Protein AF-A0A538LTT5-F1 (afdb_monomer)

Mean predicted aligned error: 17.37 Å

Radius of gyration: 29.18 Å; Cα contacts (8 Å, |Δi|>4): 255; chains: 1; bounding box: 107×83×33 Å

Secondary structure (DSSP, 8-state):
------PPP-------------------------------------------SEEEEEETTTTEEEEEETT-PBPEEETT-BTTB-S--SHHHHHHEEE-BS--TT-S-TTEEEEE-TTS-EEEEETTEEPEEETT--STT--TTTT-BSSSBEEE-B--------------------------

Structure (mmCIF, N/CA/C/O backbone):
data_AF-A0A538LTT5-F1
#
_entry.id   AF-A0A538LTT5-F1
#
loop_
_atom_site.group_PDB
_atom_site.id
_atom_site.type_symbol
_atom_site.label_atom_id
_atom_site.label_alt_id
_atom_site.label_comp_id
_atom_site.label_asym_id
_atom_site.label_entity_id
_atom_site.label_seq_id
_atom_site.pdbx_PDB_ins_code
_atom_site.Cartn_x
_atom_site.Cartn_y
_atom_site.Cartn_z
_atom_site.occupancy
_atom_site.B_iso_or_equiv
_atom_site.auth_seq_id
_atom_site.auth_comp_id
_atom_site.auth_asym_id
_atom_site.auth_atom_id
_atom_site.pdbx_PDB_model_num
ATOM 1 N N . MET A 1 1 ? 31.458 28.806 -2.357 1.00 47.00 1 MET A N 1
ATOM 2 C CA . MET A 1 1 ? 32.504 28.515 -1.354 1.00 47.00 1 MET A CA 1
ATOM 3 C C . MET A 1 1 ? 32.342 27.052 -0.974 1.00 47.00 1 MET A C 1
ATOM 5 O O . MET A 1 1 ? 31.247 26.659 -0.603 1.00 47.00 1 MET A O 1
ATOM 9 N N . ARG A 1 2 ? 33.348 26.226 -1.276 1.00 51.91 2 ARG A N 1
ATOM 10 C CA . ARG A 1 2 ? 33.292 24.759 -1.205 1.00 51.91 2 ARG A CA 1
ATOM 11 C C . ARG A 1 2 ? 33.873 24.321 0.134 1.00 51.91 2 ARG A C 1
ATOM 13 O O . ARG A 1 2 ? 35.083 24.417 0.304 1.00 51.91 2 ARG A O 1
ATOM 20 N N . THR A 1 3 ? 33.048 23.848 1.059 1.00 50.19 3 THR A N 1
ATOM 21 C CA . THR A 1 3 ? 33.548 23.318 2.333 1.00 50.19 3 THR A CA 1
ATOM 22 C C . THR A 1 3 ? 33.518 21.798 2.282 1.00 50.19 3 THR A C 1
ATOM 24 O O . THR A 1 3 ? 32.536 21.150 2.628 1.00 50.19 3 THR A O 1
ATOM 27 N N . SER A 1 4 ? 34.613 21.239 1.770 1.00 50.38 4 SER A N 1
ATOM 28 C CA . SER A 1 4 ? 34.941 19.819 1.848 1.00 50.38 4 SER A CA 1
ATOM 29 C C . SER A 1 4 ? 35.189 19.440 3.305 1.00 50.38 4 SER A C 1
ATOM 31 O O . SER A 1 4 ? 36.200 19.849 3.872 1.00 50.38 4 SER A O 1
ATOM 33 N N . LEU A 1 5 ? 34.310 18.636 3.899 1.00 59.28 5 LEU A N 1
ATOM 34 C CA . LEU A 1 5 ? 34.510 18.093 5.240 1.00 59.28 5 LEU A CA 1
ATOM 35 C C . LEU A 1 5 ? 34.760 16.585 5.131 1.00 59.28 5 LEU A C 1
ATOM 37 O O . LEU A 1 5 ? 33.846 15.766 5.125 1.00 59.28 5 LEU A O 1
ATOM 41 N N . LYS A 1 6 ? 36.041 16.245 4.957 1.00 58.78 6 LYS A N 1
ATOM 42 C CA . LYS A 1 6 ? 36.573 14.887 5.092 1.00 58.78 6 LYS A CA 1
ATOM 43 C C . LYS A 1 6 ? 36.481 14.497 6.568 1.00 58.78 6 LYS A C 1
ATOM 45 O O . LYS A 1 6 ? 37.291 14.977 7.355 1.00 58.78 6 LYS A O 1
ATOM 50 N N . PHE A 1 7 ? 35.534 13.637 6.933 1.00 61.12 7 PHE A N 1
ATOM 51 C CA . PHE A 1 7 ? 35.545 12.992 8.244 1.00 61.12 7 PHE A CA 1
ATOM 52 C C . PHE A 1 7 ? 36.007 11.543 8.138 1.00 61.12 7 PHE A C 1
ATOM 54 O O . PHE A 1 7 ? 35.551 10.767 7.301 1.00 61.12 7 PHE A O 1
ATOM 61 N N . LEU A 1 8 ? 37.001 11.272 8.977 1.00 63.53 8 LEU A N 1
ATOM 62 C CA . LEU A 1 8 ? 37.776 10.057 9.118 1.00 63.53 8 LEU A CA 1
ATOM 63 C C . LEU A 1 8 ? 36.923 8.851 9.519 1.00 63.53 8 LEU A C 1
ATOM 65 O O . LEU A 1 8 ? 36.020 8.939 10.345 1.00 63.53 8 LEU A O 1
ATOM 69 N N . ILE A 1 9 ? 37.314 7.714 8.956 1.00 55.28 9 ILE A N 1
ATOM 70 C CA . ILE A 1 9 ? 36.909 6.357 9.309 1.00 55.28 9 ILE A CA 1
ATOM 71 C C . ILE A 1 9 ? 37.571 5.976 10.645 1.00 55.28 9 ILE A C 1
ATOM 73 O O . ILE A 1 9 ? 38.800 6.044 10.725 1.00 55.28 9 ILE A O 1
ATOM 77 N N . PRO A 1 10 ? 36.831 5.470 11.645 1.00 59.50 10 PRO A N 1
ATOM 78 C CA . PRO A 1 10 ? 37.383 4.556 12.628 1.00 59.50 10 PRO A CA 1
ATOM 79 C C . PRO A 1 10 ? 36.976 3.123 12.270 1.00 59.50 10 PRO A C 1
ATOM 81 O O . PRO A 1 10 ? 35.817 2.724 12.368 1.00 59.50 10 PRO A O 1
ATOM 84 N N . VAL A 1 11 ? 37.971 2.352 11.833 1.00 59.16 11 VAL A N 1
ATOM 85 C CA . VAL A 1 11 ? 37.939 0.890 11.818 1.00 59.16 11 VAL A CA 1
ATOM 86 C C . VAL A 1 11 ? 37.906 0.434 13.275 1.00 59.16 11 VAL A C 1
ATOM 88 O O . VAL A 1 11 ? 38.850 0.705 14.013 1.00 59.16 11 VAL A O 1
ATOM 91 N N . LEU A 1 12 ? 36.853 -0.273 13.687 1.00 60.88 12 LEU A N 1
ATOM 92 C CA . LEU A 1 12 ? 36.885 -1.071 14.909 1.00 60.88 12 LEU A CA 1
ATOM 93 C C . LEU A 1 12 ? 36.537 -2.517 14.561 1.00 60.88 12 LEU A C 1
ATOM 95 O O . LEU A 1 12 ? 35.387 -2.874 14.314 1.00 60.88 12 LEU A O 1
ATOM 99 N N . ALA A 1 13 ? 37.590 -3.323 14.497 1.00 56.22 13 ALA A N 1
ATOM 100 C CA . ALA A 1 13 ? 37.526 -4.767 14.445 1.00 56.22 13 ALA A CA 1
ATOM 101 C C . ALA A 1 13 ? 37.141 -5.314 15.827 1.00 56.22 13 ALA A C 1
ATOM 103 O O . ALA A 1 13 ? 37.734 -4.926 16.831 1.00 56.22 13 ALA A O 1
ATOM 104 N N . ALA A 1 14 ? 36.209 -6.263 15.866 1.00 58.34 14 ALA A N 1
ATOM 105 C CA . ALA A 1 14 ? 36.071 -7.194 16.979 1.00 58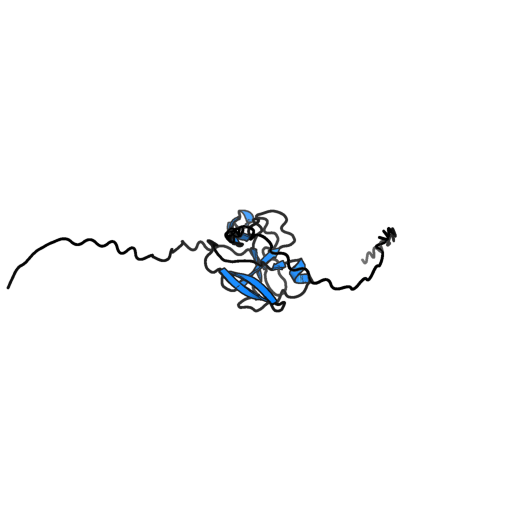.34 14 ALA A CA 1
ATOM 106 C C . ALA A 1 14 ? 35.573 -8.541 16.438 1.00 58.34 14 ALA A C 1
ATOM 108 O O . ALA A 1 14 ? 34.411 -8.702 16.070 1.00 58.34 14 ALA A O 1
ATOM 109 N N . MET A 1 15 ? 36.505 -9.491 16.345 1.00 59.81 15 MET A N 1
ATOM 110 C CA . MET A 1 15 ? 36.237 -10.909 16.129 1.00 59.81 15 MET A CA 1
ATOM 111 C C . MET A 1 15 ? 35.609 -11.520 17.385 1.00 59.81 15 MET A C 1
ATOM 113 O O . MET A 1 15 ? 36.115 -11.315 18.485 1.00 59.81 15 MET A O 1
ATOM 117 N N . ALA A 1 16 ? 34.597 -12.365 17.203 1.00 57.31 16 ALA A N 1
ATOM 118 C CA . ALA A 1 16 ? 34.266 -13.425 18.149 1.00 57.31 16 ALA A CA 1
ATOM 119 C C . ALA A 1 16 ? 33.783 -14.647 17.357 1.00 57.31 16 ALA A C 1
ATOM 121 O O . ALA A 1 16 ? 32.645 -14.711 16.897 1.00 57.31 16 ALA A O 1
ATOM 122 N N . ALA A 1 17 ? 34.696 -15.594 17.153 1.00 54.59 17 ALA A N 1
ATOM 123 C CA . ALA A 1 17 ? 34.401 -16.917 16.631 1.00 54.59 17 ALA A CA 1
ATOM 124 C C . ALA A 1 17 ? 33.950 -17.812 17.792 1.00 54.59 17 ALA A C 1
ATOM 126 O O . ALA A 1 17 ? 34.712 -18.015 18.736 1.00 54.59 17 ALA A O 1
ATOM 127 N N . LEU A 1 18 ? 32.743 -18.376 17.715 1.00 57.41 18 LEU A N 1
ATOM 128 C CA . LEU A 1 18 ? 32.380 -19.556 18.499 1.00 57.41 18 LEU A CA 1
ATOM 129 C C . LEU A 1 18 ? 32.418 -20.776 17.580 1.00 57.41 18 LEU A C 1
ATOM 131 O O . LEU A 1 18 ? 31.539 -20.988 16.747 1.00 57.41 18 LEU A O 1
ATOM 135 N N . ALA A 1 19 ? 33.478 -21.564 17.745 1.00 54.38 19 ALA A N 1
ATOM 136 C CA . ALA A 1 19 ? 33.618 -22.896 17.188 1.00 54.38 19 ALA A CA 1
ATOM 137 C C . ALA A 1 19 ? 32.718 -23.866 17.972 1.00 54.38 19 ALA A C 1
ATOM 139 O O . ALA A 1 19 ? 32.968 -24.147 19.143 1.00 54.38 19 ALA A O 1
ATOM 140 N N . GLY A 1 20 ? 31.664 -24.367 17.330 1.00 47.81 20 GLY A N 1
ATOM 141 C CA . GLY A 1 20 ? 30.857 -25.478 17.830 1.00 47.81 20 GLY A CA 1
ATOM 142 C C . GLY A 1 20 ? 31.371 -26.797 17.259 1.00 47.81 20 GLY A C 1
ATOM 143 O O . GLY A 1 20 ? 31.239 -27.048 16.064 1.00 47.81 20 GLY A O 1
ATOM 144 N N . CYS A 1 21 ? 31.970 -27.626 18.113 1.00 60.34 21 CYS A N 1
ATOM 145 C CA . CYS A 1 21 ? 32.360 -28.999 17.809 1.00 60.34 21 CYS A CA 1
ATOM 146 C C . CYS A 1 21 ? 31.101 -29.881 17.751 1.00 60.34 21 CYS A C 1
ATOM 148 O O . CYS A 1 21 ? 30.354 -29.949 18.725 1.00 60.34 21 CYS A O 1
ATOM 150 N N . GLY A 1 22 ? 30.852 -30.540 16.619 1.00 39.94 22 GLY A N 1
ATOM 151 C CA . GLY A 1 22 ? 29.763 -31.502 16.451 1.00 39.94 22 GLY A CA 1
ATOM 152 C C . GLY A 1 22 ? 30.283 -32.751 15.751 1.00 39.94 22 GLY A C 1
ATOM 153 O O . GLY A 1 22 ? 30.500 -32.744 14.543 1.00 39.94 22 GLY A O 1
ATOM 154 N N . SER A 1 23 ? 30.545 -33.787 16.543 1.00 44.69 23 SER A N 1
ATOM 155 C CA . SER A 1 23 ? 31.203 -35.037 16.169 1.00 44.69 23 SER A CA 1
ATOM 156 C C . SER A 1 23 ? 30.492 -35.823 15.065 1.00 44.69 23 SER A C 1
ATOM 158 O O . SER A 1 23 ? 29.287 -36.059 15.105 1.00 44.69 23 SER A O 1
ATOM 160 N N . SER A 1 24 ? 31.290 -36.316 14.121 1.00 54.72 24 SER A N 1
ATOM 161 C CA . SER A 1 24 ? 30.923 -37.324 13.129 1.00 54.72 24 SER A CA 1
ATOM 162 C C . SER A 1 24 ? 30.603 -38.675 13.773 1.00 54.72 24 SER A C 1
ATOM 164 O O . SER A 1 24 ? 31.380 -39.185 14.577 1.00 54.72 24 SER A O 1
ATOM 166 N N . SER A 1 25 ? 29.546 -39.341 13.313 1.00 45.62 25 SER A N 1
ATOM 167 C CA . SER A 1 25 ? 29.564 -40.797 13.110 1.00 45.62 25 SER A CA 1
ATOM 168 C C . SER A 1 25 ? 28.491 -41.198 12.100 1.00 45.62 25 SER A C 1
ATOM 170 O O . SER A 1 25 ? 27.293 -41.082 12.337 1.00 45.62 25 SER A O 1
ATOM 172 N N . LYS A 1 26 ? 28.947 -41.683 10.941 1.00 45.78 26 LYS A N 1
ATOM 173 C CA . LYS A 1 26 ? 28.140 -42.526 10.060 1.00 45.78 26 LYS A CA 1
ATOM 174 C C . LYS A 1 26 ? 27.934 -43.861 10.773 1.00 45.78 26 LYS A C 1
ATOM 176 O O . LYS A 1 26 ? 28.918 -44.481 11.164 1.00 45.78 26 LYS A O 1
ATOM 181 N N . THR A 1 27 ? 26.702 -44.346 10.834 1.00 31.86 27 THR A N 1
ATOM 182 C CA . THR A 1 27 ? 26.463 -45.784 10.739 1.00 31.86 27 THR A CA 1
ATOM 183 C C . THR A 1 27 ? 25.163 -46.009 9.979 1.00 31.86 27 THR A C 1
ATOM 185 O O . THR A 1 27 ? 24.092 -45.553 10.370 1.00 31.86 27 THR A O 1
ATOM 188 N N . SER A 1 28 ? 25.285 -46.644 8.821 1.00 46.91 28 SER A N 1
ATOM 189 C CA . SER A 1 28 ? 24.175 -47.302 8.153 1.00 46.91 28 SER A CA 1
ATOM 190 C C . SER A 1 28 ? 24.044 -48.672 8.795 1.00 46.91 28 SER A C 1
ATOM 192 O O . SER A 1 28 ? 25.030 -49.401 8.824 1.00 46.91 28 SER A O 1
ATOM 194 N N . SER A 1 29 ? 22.859 -49.039 9.272 1.00 40.81 29 SER A N 1
ATOM 195 C CA . SER A 1 29 ? 22.406 -50.432 9.323 1.00 40.81 29 SER A CA 1
ATOM 196 C C . SER A 1 29 ? 20.905 -50.472 9.569 1.00 40.81 29 SER A C 1
ATOM 198 O O . SER A 1 29 ? 20.383 -49.945 10.545 1.00 40.81 29 SER A O 1
ATOM 200 N N . SER A 1 30 ? 20.238 -51.096 8.612 1.00 48.47 30 SER A N 1
ATOM 201 C CA . SER A 1 30 ? 18.856 -51.542 8.596 1.00 48.47 30 SER A CA 1
ATOM 202 C C . SER A 1 30 ? 18.475 -52.373 9.820 1.00 48.47 30 SER A C 1
ATOM 204 O O . SER A 1 30 ? 19.227 -53.245 10.247 1.00 48.47 30 SER A O 1
ATOM 206 N N . SER A 1 31 ? 17.252 -52.188 10.307 1.00 42.47 31 SER A N 1
ATOM 207 C CA . SER A 1 31 ? 16.513 -53.202 11.063 1.00 42.47 31 SER A CA 1
ATOM 208 C C . SER A 1 31 ? 15.026 -52.984 10.815 1.00 42.47 31 SER A C 1
ATOM 210 O O . SER A 1 31 ? 14.451 -51.986 11.243 1.00 42.47 31 SER A O 1
ATOM 212 N N . ALA A 1 32 ? 14.428 -53.906 10.065 1.00 51.38 32 ALA A N 1
ATOM 213 C CA . ALA A 1 32 ? 12.989 -54.054 9.974 1.00 51.38 32 ALA A CA 1
ATOM 214 C C . ALA A 1 32 ? 12.439 -54.347 11.378 1.00 51.38 32 ALA A C 1
ATOM 216 O O . ALA A 1 32 ? 12.870 -55.294 12.031 1.00 51.38 32 ALA A O 1
ATOM 217 N N . GLY A 1 33 ? 11.505 -53.518 11.832 1.00 40.16 33 GLY A N 1
ATOM 218 C CA . GLY A 1 33 ? 10.800 -53.685 13.094 1.00 40.16 33 GLY A CA 1
ATOM 219 C C . GLY A 1 33 ? 9.341 -53.313 12.895 1.00 40.16 33 GLY A C 1
ATOM 220 O O . GLY A 1 33 ? 8.980 -52.141 12.929 1.00 40.16 33 GLY A O 1
ATOM 221 N N . THR A 1 34 ? 8.509 -54.319 12.645 1.00 47.16 34 THR A N 1
ATOM 222 C CA . THR A 1 34 ? 7.053 -54.217 12.726 1.00 47.16 34 THR A CA 1
ATOM 223 C C . THR A 1 34 ? 6.676 -53.989 14.187 1.00 47.16 34 THR A C 1
ATOM 225 O O . THR A 1 34 ? 6.829 -54.888 15.009 1.00 47.16 34 THR A O 1
ATOM 228 N N . ALA A 1 35 ? 6.178 -52.799 14.517 1.00 47.62 35 ALA A N 1
ATOM 229 C CA . ALA A 1 35 ? 5.535 -52.531 15.796 1.00 47.62 35 ALA A CA 1
ATOM 230 C C . ALA A 1 35 ? 4.280 -51.688 15.555 1.00 47.62 35 ALA A C 1
ATOM 232 O O . ALA A 1 35 ? 4.345 -50.533 15.138 1.00 47.62 35 ALA A O 1
ATOM 233 N N . SER A 1 36 ? 3.130 -52.319 15.778 1.00 53.34 36 SER A N 1
ATOM 234 C CA . SER A 1 36 ? 1.800 -51.723 15.735 1.00 53.34 36 SER A CA 1
ATOM 235 C C . SER A 1 36 ? 1.703 -50.568 16.735 1.00 53.34 36 SER A C 1
ATOM 237 O O . SER A 1 36 ? 1.760 -50.783 17.945 1.00 53.34 36 SER A O 1
ATOM 239 N N . GLN A 1 37 ? 1.559 -49.344 16.229 1.00 53.62 37 GLN A N 1
ATOM 240 C CA . GLN A 1 37 ? 1.372 -48.141 17.038 1.00 53.62 37 GLN A CA 1
ATOM 241 C C . GLN A 1 37 ? -0.131 -47.881 17.266 1.00 53.62 37 GLN A C 1
ATOM 243 O O . GLN A 1 37 ? -0.893 -47.894 16.296 1.00 53.62 37 GLN A O 1
ATOM 248 N N . PRO A 1 38 ? -0.585 -47.622 18.509 1.00 45.84 38 PRO A N 1
ATOM 249 C CA . PRO A 1 38 ? -1.960 -47.210 18.779 1.00 45.84 38 PRO A CA 1
ATOM 250 C C . PRO A 1 38 ? -2.262 -45.865 18.108 1.00 45.84 38 PRO A C 1
ATOM 252 O O . PRO A 1 38 ? -1.465 -44.928 18.196 1.00 45.84 38 PRO A O 1
ATOM 255 N N . ALA A 1 39 ? -3.417 -45.773 17.448 1.00 52.62 39 ALA A N 1
ATOM 256 C CA . ALA A 1 39 ? -3.910 -44.553 16.825 1.00 52.62 39 ALA A CA 1
ATOM 257 C C . ALA A 1 39 ? -4.050 -43.433 17.870 1.00 52.62 39 ALA A C 1
ATOM 259 O O . ALA A 1 39 ? -4.887 -43.505 18.770 1.00 52.62 39 ALA A O 1
ATOM 260 N N . ALA A 1 40 ? -3.223 -42.395 17.746 1.00 56.03 40 ALA A N 1
ATOM 261 C CA . ALA A 1 40 ? -3.415 -41.149 18.473 1.00 56.03 40 ALA A CA 1
ATOM 262 C C . ALA A 1 40 ? -4.690 -40.453 17.958 1.00 56.03 40 ALA A C 1
ATOM 264 O O . ALA A 1 40 ? -4.947 -40.480 16.749 1.00 56.03 40 ALA A O 1
ATOM 265 N N . PRO A 1 41 ? -5.495 -39.824 18.832 1.00 47.28 41 PRO A N 1
ATOM 266 C CA . PRO A 1 41 ? -6.648 -39.057 18.393 1.00 47.28 41 PRO A CA 1
ATOM 267 C C . PRO A 1 41 ? -6.174 -37.911 17.496 1.00 47.28 41 PRO A C 1
ATOM 269 O O . PRO A 1 41 ? -5.268 -37.158 17.853 1.00 47.28 41 PRO A O 1
ATOM 272 N N . ALA A 1 42 ? -6.787 -37.801 16.319 1.00 53.44 42 ALA A N 1
ATOM 273 C CA . ALA A 1 42 ? -6.601 -36.679 15.420 1.00 53.44 42 ALA A CA 1
ATOM 274 C C . ALA A 1 42 ? -7.004 -35.397 16.157 1.00 53.44 42 ALA A C 1
ATOM 276 O O . ALA A 1 42 ? -8.189 -35.115 16.348 1.00 53.44 42 ALA A O 1
ATOM 277 N N . THR A 1 43 ? -6.010 -34.626 16.595 1.00 44.38 43 THR A N 1
ATOM 278 C CA . THR A 1 43 ? -6.216 -33.255 17.039 1.00 44.38 43 THR A CA 1
ATOM 279 C C . THR A 1 43 ? -6.828 -32.521 15.859 1.00 44.38 43 THR A C 1
ATOM 281 O O . THR A 1 43 ? -6.167 -32.284 14.848 1.00 44.38 43 THR A O 1
ATOM 284 N N . SER A 1 44 ? -8.125 -32.236 15.955 1.00 53.47 44 SER A N 1
ATOM 285 C CA . SER A 1 44 ? -8.822 -31.413 14.979 1.00 53.47 44 SER A CA 1
ATOM 286 C C . SER A 1 44 ? -8.063 -30.097 14.893 1.00 53.47 44 SER A C 1
ATOM 288 O O . SER A 1 44 ? -7.988 -29.359 15.876 1.00 53.47 44 SER A O 1
ATOM 290 N N . ALA A 1 45 ? -7.440 -29.846 13.741 1.00 53.03 45 ALA A N 1
ATOM 291 C CA . ALA A 1 45 ? -6.859 -28.558 13.424 1.00 53.03 45 ALA A CA 1
ATOM 292 C C . ALA A 1 45 ? -8.003 -27.548 13.500 1.00 53.03 45 ALA A C 1
ATOM 294 O O . ALA A 1 45 ? -8.846 -27.480 12.605 1.00 53.03 45 ALA A O 1
ATOM 295 N N . GLY A 1 46 ? -8.083 -26.833 14.624 1.00 39.56 46 GLY A N 1
ATOM 296 C CA . GLY A 1 46 ? -9.025 -25.745 14.790 1.00 39.56 46 GLY A CA 1
ATOM 297 C C . GLY A 1 46 ? -8.863 -24.822 13.595 1.00 39.56 46 GLY A C 1
ATOM 298 O O . GLY A 1 46 ? -7.746 -24.401 13.286 1.00 39.56 46 GLY A O 1
ATOM 299 N N . SER A 1 47 ? -9.964 -24.556 12.894 1.00 50.25 47 SER A N 1
ATOM 300 C CA . SER A 1 47 ? -10.004 -23.543 11.854 1.00 50.25 47 SER A CA 1
ATOM 301 C C . SER A 1 47 ? -9.672 -22.209 12.517 1.00 50.25 47 SER A C 1
ATOM 303 O O . SER A 1 47 ? -10.542 -21.535 13.068 1.00 50.25 47 SER A O 1
ATOM 305 N N . GLN A 1 48 ? -8.389 -21.860 12.525 1.00 42.78 48 GLN A N 1
ATOM 306 C CA . GLN A 1 48 ? -7.915 -20.519 12.810 1.00 42.78 48 GLN A CA 1
ATOM 307 C C . GLN A 1 48 ? -8.583 -19.644 11.753 1.00 42.78 48 GLN A C 1
ATOM 309 O O . GLN A 1 48 ? -8.189 -19.659 10.585 1.00 42.78 48 GLN A O 1
ATOM 314 N N . GLY A 1 49 ? -9.678 -18.981 12.133 1.00 47.72 49 GLY A N 1
ATOM 315 C CA . GLY A 1 49 ? -10.370 -18.047 11.262 1.00 47.72 49 GLY A CA 1
ATOM 316 C C . GLY A 1 49 ? -9.336 -17.064 10.737 1.00 47.72 49 GLY A C 1
ATOM 317 O O . GLY A 1 49 ? -8.676 -16.385 11.521 1.00 47.72 49 GLY A O 1
ATOM 318 N N . SER A 1 50 ? -9.128 -17.054 9.420 1.00 58.12 50 SER A N 1
ATOM 319 C CA . SER A 1 50 ? -8.157 -16.166 8.789 1.00 58.12 50 SER A CA 1
ATOM 320 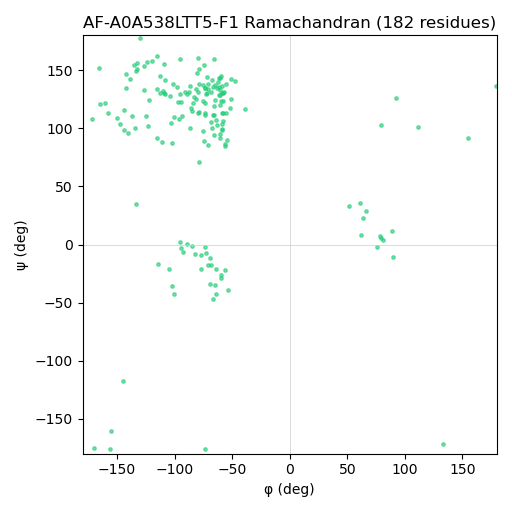C C . SER A 1 50 ? -8.618 -14.733 9.049 1.00 58.12 50 SER A C 1
ATOM 322 O O . SER A 1 50 ? -9.616 -14.285 8.481 1.00 58.12 50 SER A O 1
ATOM 324 N N . SER A 1 51 ? -7.966 -14.065 10.001 1.00 65.06 51 SER A N 1
ATOM 325 C CA . SER A 1 51 ? -8.279 -12.688 10.364 1.00 65.06 51 SER A CA 1
ATOM 326 C C . SER A 1 51 ? -7.932 -11.781 9.189 1.00 65.06 51 SER A C 1
ATOM 328 O O . SER A 1 51 ? -6.880 -11.938 8.566 1.00 65.06 51 SER A O 1
ATOM 330 N N . ALA A 1 52 ? -8.830 -10.852 8.875 1.00 74.19 52 ALA A N 1
ATOM 331 C CA . ALA A 1 52 ? -8.667 -9.939 7.758 1.00 74.19 52 ALA A CA 1
ATOM 332 C C . ALA A 1 52 ? -7.386 -9.107 7.896 1.00 74.19 52 ALA A C 1
ATOM 334 O O . ALA A 1 52 ? -7.154 -8.471 8.928 1.00 74.19 52 ALA A O 1
ATOM 335 N N . VAL A 1 53 ? -6.584 -9.056 6.831 1.00 91.50 53 VAL A N 1
ATOM 336 C CA . VAL A 1 53 ? -5.323 -8.292 6.835 1.00 91.50 53 VAL A CA 1
ATOM 337 C C . VAL A 1 53 ? -5.505 -6.799 6.567 1.00 91.50 53 VAL A C 1
ATOM 339 O O . VAL A 1 53 ? -4.553 -6.041 6.717 1.00 91.50 53 VAL A O 1
ATOM 342 N N . VAL A 1 54 ? -6.714 -6.369 6.197 1.00 94.94 54 VAL A N 1
ATOM 343 C CA . VAL A 1 54 ? -7.055 -4.964 5.941 1.00 94.94 54 VAL A CA 1
ATOM 344 C C . VAL A 1 54 ? -8.266 -4.561 6.773 1.00 94.94 54 VAL A C 1
ATOM 346 O O . VAL A 1 54 ? -9.286 -5.253 6.788 1.00 94.94 54 VAL A O 1
ATOM 349 N N . LYS A 1 55 ? -8.156 -3.408 7.430 1.00 93.06 55 LYS A N 1
ATOM 350 C CA . LYS A 1 55 ? -9.191 -2.752 8.233 1.00 93.06 55 LYS A CA 1
ATOM 351 C C . LYS A 1 55 ? -9.322 -1.288 7.805 1.00 93.06 55 LYS A C 1
ATOM 353 O O . LYS A 1 55 ? -8.569 -0.796 6.965 1.00 93.06 55 LYS A O 1
ATOM 358 N N . THR A 1 56 ? -10.266 -0.579 8.412 1.00 94.81 56 THR A N 1
ATOM 359 C CA . THR A 1 56 ? -10.410 0.878 8.294 1.00 94.81 56 THR A CA 1
ATOM 360 C C . THR A 1 56 ? -10.119 1.560 9.623 1.00 94.81 56 THR A C 1
ATOM 362 O O . THR A 1 56 ? -10.505 1.036 10.668 1.00 94.81 56 THR A O 1
ATOM 365 N N . ALA A 1 57 ? -9.520 2.748 9.591 1.00 94.81 57 ALA A N 1
ATOM 366 C CA . ALA A 1 57 ? -9.330 3.591 10.769 1.00 94.81 57 ALA A CA 1
ATOM 367 C C . ALA A 1 57 ? -9.525 5.073 10.429 1.00 94.81 57 ALA A C 1
ATOM 369 O O . ALA A 1 57 ? -9.189 5.516 9.330 1.00 94.81 57 ALA A O 1
ATOM 370 N N . SER A 1 58 ? -10.043 5.850 11.379 1.00 95.88 58 SER A N 1
ATOM 371 C CA . SER A 1 58 ? -10.077 7.310 11.266 1.00 95.88 58 SER A CA 1
ATOM 372 C C . SER A 1 58 ? -8.668 7.879 11.410 1.00 95.88 58 SER A C 1
ATOM 374 O O . SER A 1 58 ? -7.946 7.530 12.341 1.00 95.88 58 SER A O 1
ATOM 376 N N . ASN A 1 59 ? -8.290 8.794 10.523 1.00 96.50 59 ASN A N 1
ATOM 377 C CA . ASN A 1 59 ? -7.025 9.509 10.568 1.00 96.50 59 ASN A CA 1
ATOM 378 C C . ASN A 1 59 ? -7.289 11.017 10.560 1.00 96.50 59 ASN A C 1
ATOM 380 O O . ASN A 1 59 ? -7.735 11.585 9.563 1.00 96.50 59 ASN A O 1
ATOM 384 N N . THR A 1 60 ? -7.010 11.671 11.685 1.00 93.56 60 THR A N 1
ATOM 385 C CA . THR A 1 60 ? -7.240 13.111 11.861 1.00 93.56 60 THR A CA 1
ATOM 386 C C . THR A 1 60 ? -6.291 13.962 11.023 1.00 93.56 60 THR A C 1
ATOM 388 O O . THR A 1 60 ? -6.712 14.995 10.514 1.00 93.56 60 THR A O 1
ATOM 391 N N . LYS A 1 61 ? -5.042 13.519 10.812 1.00 93.19 61 LYS A N 1
ATOM 392 C CA . LYS A 1 61 ? -4.057 14.238 9.983 1.00 93.19 61 LYS A CA 1
ATOM 393 C C . LYS A 1 61 ? -4.481 14.293 8.516 1.00 93.19 61 LYS A C 1
ATOM 395 O O . LYS A 1 61 ? -4.229 15.285 7.844 1.00 93.19 61 LYS A O 1
ATOM 400 N N . LEU A 1 62 ? -5.125 13.231 8.033 1.00 94.62 62 LEU A N 1
ATOM 401 C CA . LEU A 1 62 ? -5.632 13.133 6.662 1.00 94.62 62 LEU A CA 1
ATOM 402 C C . LEU A 1 62 ? -7.107 13.541 6.525 1.00 94.62 62 LEU A C 1
ATOM 404 O O . LEU A 1 62 ? -7.629 13.556 5.414 1.00 94.62 62 LEU A O 1
ATOM 408 N N . GLY A 1 63 ? -7.781 13.868 7.633 1.00 93.38 63 GLY A N 1
ATOM 409 C CA . GLY A 1 63 ? -9.165 14.344 7.639 1.00 93.38 63 GLY A CA 1
ATOM 410 C C . GLY A 1 63 ? -10.201 13.313 7.181 1.00 93.38 63 GLY A C 1
ATOM 411 O O . GLY A 1 63 ? -11.227 13.697 6.625 1.00 93.38 63 GLY A O 1
ATOM 412 N N . GLY A 1 64 ? -9.960 12.011 7.374 1.00 93.00 64 GLY A N 1
ATOM 413 C CA . GLY A 1 64 ? -10.868 10.984 6.856 1.00 93.00 64 GLY A CA 1
ATOM 414 C C . GLY A 1 64 ? -10.595 9.567 7.346 1.00 93.00 64 GLY A C 1
ATOM 415 O O . GLY A 1 64 ? -9.738 9.335 8.194 1.00 93.00 64 GLY A O 1
ATOM 416 N N . THR A 1 65 ? -11.346 8.606 6.804 1.00 95.25 65 THR A N 1
ATOM 417 C CA . THR A 1 65 ? -11.120 7.175 7.059 1.00 95.25 65 THR A CA 1
ATOM 418 C C . THR A 1 65 ? -10.134 6.618 6.039 1.00 95.25 65 THR A C 1
ATOM 420 O O . THR A 1 65 ? -10.309 6.789 4.831 1.00 95.25 65 THR A O 1
ATOM 423 N N . ILE A 1 66 ? -9.109 5.925 6.519 1.00 96.56 66 ILE A N 1
ATOM 424 C CA . ILE A 1 66 ? -8.079 5.275 5.708 1.00 96.56 66 ILE A CA 1
ATOM 425 C C . ILE A 1 66 ? -8.126 3.761 5.861 1.00 96.56 66 ILE A C 1
ATOM 427 O O . ILE A 1 66 ? -8.691 3.237 6.823 1.00 96.56 66 ILE A O 1
ATOM 431 N N . LEU A 1 67 ? -7.506 3.067 4.912 1.00 96.94 67 LEU A N 1
ATOM 432 C CA . LEU A 1 67 ? -7.175 1.659 5.059 1.00 96.94 67 LEU A CA 1
ATOM 433 C C . LEU A 1 67 ? -5.926 1.500 5.922 1.00 96.94 67 LEU A C 1
ATOM 435 O O . LEU A 1 67 ? -4.944 2.227 5.761 1.00 96.94 67 LEU A O 1
ATOM 439 N N . VAL A 1 68 ? -5.973 0.514 6.809 1.00 96.88 68 VAL A N 1
ATOM 440 C CA . VAL A 1 68 ? -4.853 0.108 7.656 1.00 96.88 68 VAL A CA 1
ATOM 441 C C . VAL A 1 68 ? -4.687 -1.407 7.625 1.00 96.88 68 VAL A C 1
ATOM 443 O O . VAL A 1 68 ? -5.641 -2.130 7.327 1.00 96.88 68 VAL A O 1
ATOM 446 N N . ASP A 1 69 ? -3.490 -1.899 7.922 1.00 96.06 69 ASP A N 1
ATOM 447 C CA . ASP A 1 69 ? -3.257 -3.335 8.075 1.00 96.06 69 ASP A CA 1
ATOM 448 C C . ASP A 1 69 ? -3.845 -3.888 9.392 1.00 96.06 69 ASP A C 1
ATOM 450 O O . ASP A 1 69 ? -4.500 -3.188 10.175 1.00 96.06 69 ASP A O 1
ATOM 454 N N . ALA A 1 70 ? -3.607 -5.173 9.669 1.00 93.44 70 ALA A N 1
ATOM 455 C CA . ALA A 1 70 ? -4.061 -5.813 10.901 1.00 93.44 70 ALA A CA 1
ATOM 456 C C . ALA A 1 70 ? -3.509 -5.156 12.183 1.00 93.44 70 ALA A C 1
ATOM 458 O O . ALA A 1 70 ? -4.174 -5.241 13.222 1.00 93.44 70 ALA A O 1
ATOM 459 N N . GLN A 1 71 ? -2.347 -4.500 12.104 1.00 94.69 71 GLN A N 1
ATOM 460 C CA . GLN A 1 71 ? -1.650 -3.816 13.197 1.00 94.69 71 GLN A CA 1
ATOM 461 C C . GLN A 1 71 ? -2.017 -2.325 13.295 1.00 94.69 71 GLN A C 1
ATOM 463 O O . GLN A 1 71 ? -1.633 -1.670 14.259 1.00 94.69 71 GLN A O 1
ATOM 468 N N . GLY A 1 72 ? -2.795 -1.791 12.348 1.00 95.75 72 GLY A N 1
ATOM 469 C CA . GLY A 1 72 ? -3.201 -0.387 12.316 1.00 95.75 72 GLY A CA 1
ATOM 470 C C . GLY A 1 72 ? -2.231 0.532 11.563 1.00 95.75 72 GLY A C 1
ATOM 471 O O . GLY A 1 72 ? -2.372 1.754 11.647 1.00 95.75 72 GLY A O 1
ATOM 472 N N . MET A 1 73 ? -1.271 -0.023 10.822 1.00 98.06 73 MET A N 1
ATOM 473 C CA . MET A 1 73 ? -0.354 0.749 9.981 1.00 98.06 73 MET A CA 1
ATOM 474 C C . MET A 1 73 ? -1.068 1.231 8.720 1.00 98.06 73 MET A C 1
ATOM 476 O O . MET A 1 73 ? -1.804 0.464 8.099 1.00 98.06 73 MET A O 1
ATOM 480 N N . THR A 1 74 ? -0.849 2.486 8.326 1.00 98.38 74 THR A N 1
ATOM 481 C CA . THR A 1 74 ? -1.482 3.076 7.137 1.00 98.38 74 THR A CA 1
ATOM 482 C C . THR A 1 74 ? -1.084 2.331 5.867 1.00 98.38 74 THR A C 1
ATOM 484 O O . THR A 1 74 ? 0.088 2.019 5.648 1.00 98.38 74 THR A O 1
ATOM 487 N N . LEU A 1 75 ? -2.074 2.066 5.012 1.00 98.44 75 LEU A N 1
ATOM 488 C CA . LEU A 1 75 ? -1.863 1.441 3.713 1.00 98.44 75 LEU A CA 1
ATOM 489 C C . LEU A 1 75 ? -1.812 2.478 2.596 1.00 98.44 75 LEU A C 1
ATOM 491 O O . LEU A 1 75 ? -2.650 3.376 2.504 1.00 98.44 75 LEU A O 1
ATOM 495 N N . TYR A 1 76 ? -0.841 2.295 1.711 1.00 98.56 76 TYR A N 1
ATOM 496 C CA . TYR A 1 76 ? -0.510 3.186 0.611 1.00 98.56 76 TYR A CA 1
ATOM 497 C C . TYR A 1 76 ? -0.643 2.502 -0.738 1.00 98.56 76 TYR A C 1
ATOM 499 O O . TYR A 1 76 ? -0.526 1.283 -0.852 1.00 98.56 76 TYR A O 1
ATOM 507 N N . SER A 1 77 ? -0.817 3.319 -1.772 1.00 98.19 77 SER A N 1
ATOM 508 C CA . SER A 1 77 ? -0.689 2.913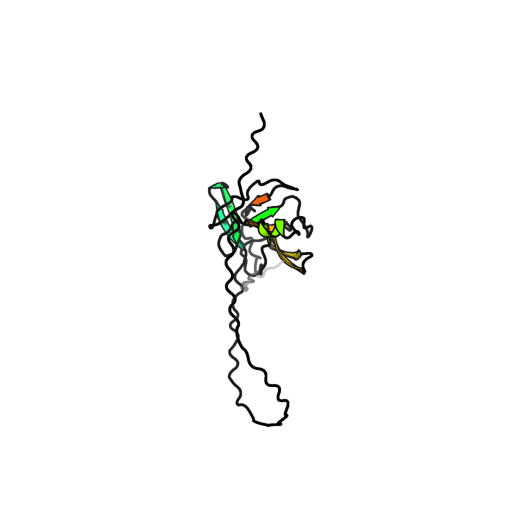 -3.170 1.00 98.19 77 SER A CA 1
ATOM 509 C C . SER A 1 77 ? 0.157 3.923 -3.942 1.00 98.19 77 SER A C 1
ATOM 511 O O . SER A 1 77 ? 0.161 5.116 -3.619 1.00 98.19 77 SER A O 1
ATOM 513 N N . LEU A 1 78 ? 0.866 3.441 -4.961 1.00 98.25 78 LEU A N 1
ATOM 514 C CA . LEU A 1 78 ? 1.611 4.271 -5.901 1.00 98.25 78 LEU A CA 1
ATOM 515 C C . LEU A 1 78 ? 0.740 4.547 -7.128 1.00 98.25 78 LEU A C 1
ATOM 517 O O . LEU A 1 78 ? 0.331 3.624 -7.824 1.00 98.25 78 LEU A O 1
ATOM 521 N N . SER A 1 79 ? 0.497 5.818 -7.439 1.00 97.38 79 SER A N 1
ATOM 522 C CA . SER A 1 79 ? -0.357 6.234 -8.574 1.00 97.38 79 SER A CA 1
ATOM 523 C C . SER A 1 79 ? 0.065 5.690 -9.949 1.00 97.38 79 SER A C 1
ATOM 525 O O . SER A 1 79 ? -0.765 5.608 -10.852 1.00 97.38 79 SER A O 1
ATOM 527 N N . ALA A 1 80 ? 1.329 5.300 -10.119 1.00 96.50 80 ALA A N 1
ATOM 528 C CA . ALA A 1 80 ? 1.850 4.720 -11.356 1.00 96.50 80 ALA A CA 1
ATOM 529 C C . ALA A 1 80 ? 1.717 3.174 -11.435 1.00 96.50 80 ALA A C 1
ATOM 531 O O . ALA A 1 80 ? 2.124 2.564 -12.437 1.00 96.50 80 ALA A O 1
ATOM 532 N N . GLU A 1 81 ? 1.143 2.542 -10.403 1.00 96.38 81 GLU A N 1
ATOM 533 C CA . GLU A 1 81 ? 0.866 1.104 -10.312 1.00 96.38 81 GLU A CA 1
ATOM 534 C C . GLU A 1 81 ? -0.636 0.806 -10.324 1.00 96.38 81 GLU A C 1
ATOM 536 O O . GLU A 1 81 ? -1.417 1.367 -9.556 1.00 96.38 81 GLU A O 1
ATOM 541 N N . ARG A 1 82 ? -1.051 -0.133 -11.181 1.00 94.12 82 ARG A N 1
ATOM 542 C CA . ARG A 1 82 ? -2.427 -0.643 -11.229 1.00 94.12 82 ARG A CA 1
ATOM 543 C C . ARG A 1 82 ? -2.500 -1.928 -12.042 1.00 94.12 82 ARG A C 1
ATOM 545 O O . ARG A 1 82 ? -1.716 -2.115 -12.967 1.00 94.12 82 ARG A O 1
ATOM 552 N N . GLY A 1 83 ? -3.463 -2.794 -11.731 1.00 87.62 83 GLY A N 1
ATOM 553 C CA . GLY A 1 83 ? -3.810 -3.937 -12.585 1.00 87.62 83 GLY A CA 1
ATOM 554 C C . GLY A 1 83 ? -2.655 -4.920 -12.793 1.00 87.62 83 GLY A C 1
ATOM 555 O O . GLY A 1 83 ? -2.483 -5.435 -13.890 1.00 87.62 83 GLY A O 1
ATOM 556 N N . GLY A 1 84 ? -1.826 -5.129 -11.765 1.00 87.44 84 GLY A N 1
ATO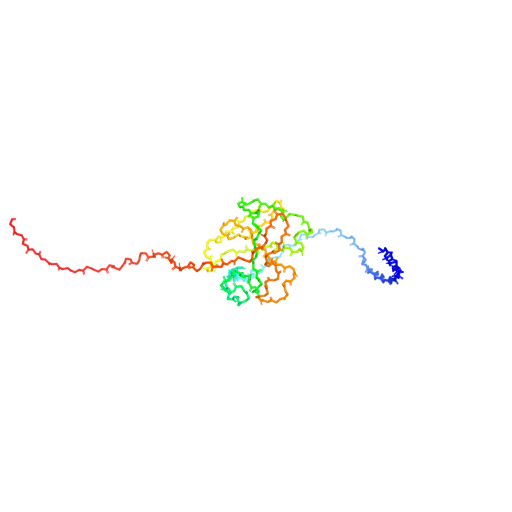M 557 C CA . GLY A 1 84 ? -0.654 -6.011 -11.837 1.00 87.44 84 GLY A CA 1
ATOM 558 C C . GLY A 1 84 ? 0.591 -5.396 -12.475 1.00 87.44 84 GLY A C 1
ATOM 559 O O . GLY A 1 84 ? 1.610 -6.072 -12.586 1.00 87.44 84 GLY A O 1
ATOM 560 N N . LYS A 1 85 ? 0.561 -4.112 -12.845 1.00 94.06 85 LYS A N 1
ATOM 561 C CA . LYS A 1 85 ? 1.777 -3.359 -13.156 1.00 94.06 85 LYS A CA 1
ATOM 562 C C . LYS A 1 85 ? 2.461 -2.926 -11.860 1.00 94.06 85 LYS A C 1
ATOM 564 O O . LYS A 1 85 ? 1.935 -2.066 -11.156 1.00 94.06 85 LYS A O 1
ATOM 569 N N . PHE A 1 86 ? 3.648 -3.473 -11.608 1.00 94.75 86 PHE A N 1
ATOM 570 C CA . PHE A 1 86 ? 4.509 -3.103 -10.483 1.00 94.75 86 PHE A CA 1
ATOM 571 C C . PHE A 1 86 ? 5.739 -2.344 -10.979 1.00 94.75 86 PHE A C 1
ATOM 573 O O . PHE A 1 86 ? 6.427 -2.787 -11.896 1.00 94.75 86 PHE A O 1
ATOM 580 N N . ILE A 1 87 ? 6.013 -1.207 -10.359 1.00 95.62 87 ILE A N 1
ATOM 581 C CA . ILE A 1 87 ? 7.254 -0.445 -10.465 1.00 95.62 87 ILE A CA 1
ATOM 582 C C . ILE A 1 87 ? 8.121 -0.692 -9.223 1.00 95.62 87 ILE A C 1
ATOM 584 O O . ILE A 1 87 ? 9.339 -0.813 -9.333 1.00 95.62 87 ILE A O 1
ATOM 588 N N . CYS A 1 88 ? 7.503 -0.838 -8.048 1.00 95.81 88 CYS A N 1
ATOM 589 C CA . CYS A 1 88 ? 8.171 -1.149 -6.794 1.00 95.81 88 CYS A CA 1
ATOM 590 C C . CYS A 1 88 ? 8.517 -2.644 -6.699 1.00 95.81 88 CYS A C 1
ATOM 592 O O . CYS A 1 88 ? 7.897 -3.412 -5.959 1.00 95.81 88 CYS A O 1
ATOM 594 N N . THR A 1 89 ? 9.497 -3.078 -7.494 1.00 96.19 89 THR A N 1
ATOM 595 C CA . THR A 1 89 ? 9.953 -4.480 -7.577 1.00 96.19 89 THR A CA 1
ATOM 596 C C . THR A 1 89 ? 11.383 -4.685 -7.088 1.00 96.19 89 THR A C 1
ATOM 598 O O . THR A 1 89 ? 11.780 -5.813 -6.807 1.00 96.19 89 THR A O 1
ATOM 601 N N . THR A 1 90 ? 12.168 -3.614 -6.975 1.00 95.38 90 THR A N 1
ATOM 602 C CA . THR A 1 90 ? 13.553 -3.687 -6.503 1.00 95.38 90 THR A CA 1
ATOM 603 C C . THR A 1 90 ? 13.607 -3.810 -4.982 1.00 95.38 90 THR A C 1
ATOM 605 O O . THR A 1 90 ? 12.761 -3.253 -4.282 1.00 95.38 90 THR A O 1
ATOM 608 N N . SER A 1 91 ? 14.655 -4.462 -4.464 1.00 94.75 91 SER A N 1
ATOM 609 C CA . SER A 1 91 ? 14.868 -4.610 -3.014 1.00 94.75 91 SER A CA 1
ATOM 610 C C . SER A 1 91 ? 14.849 -3.269 -2.279 1.00 94.75 91 SER A C 1
ATOM 612 O O . SER A 1 91 ? 14.307 -3.178 -1.183 1.00 94.75 91 SER A O 1
ATOM 614 N N . VAL A 1 92 ? 15.429 -2.225 -2.878 1.00 95.75 92 VAL A N 1
ATOM 615 C CA . VAL A 1 92 ? 15.474 -0.883 -2.279 1.00 95.75 92 VAL A CA 1
ATOM 616 C C . VAL A 1 92 ? 14.064 -0.318 -2.127 1.00 95.75 92 VAL A C 1
ATOM 618 O O . VAL A 1 92 ? 13.736 0.232 -1.080 1.00 95.75 92 VAL A O 1
ATOM 621 N N . CYS A 1 93 ? 13.209 -0.491 -3.140 1.00 96.81 93 CYS A N 1
ATOM 622 C CA . CYS A 1 93 ? 11.831 -0.032 -3.043 1.00 96.81 93 CYS A CA 1
ATOM 623 C C . CYS A 1 93 ? 11.060 -0.830 -1.991 1.00 96.81 93 CYS A C 1
ATOM 625 O O . CYS A 1 93 ? 10.427 -0.237 -1.126 1.00 96.81 93 CYS A O 1
ATOM 627 N N . THR A 1 94 ? 11.171 -2.161 -1.999 1.00 96.75 94 THR A N 1
ATOM 628 C CA . THR A 1 94 ? 10.410 -3.023 -1.083 1.00 96.75 94 THR A CA 1
ATOM 629 C C . THR A 1 94 ? 10.866 -2.947 0.376 1.00 96.75 94 THR A C 1
ATOM 631 O O . THR A 1 94 ? 10.119 -3.361 1.252 1.00 96.75 94 THR A O 1
ATOM 634 N N . GLN A 1 95 ? 12.068 -2.429 0.651 1.00 97.50 95 GLN A N 1
ATOM 635 C CA . GLN A 1 95 ? 12.545 -2.108 2.007 1.00 97.50 95 GLN A CA 1
ATOM 636 C C . GLN A 1 95 ? 11.951 -0.806 2.564 1.00 97.50 95 GLN A C 1
ATOM 638 O O . GLN A 1 95 ? 11.979 -0.578 3.771 1.00 97.50 95 GLN A O 1
ATOM 643 N N . VAL A 1 96 ? 11.459 0.074 1.691 1.00 98.12 96 VAL A N 1
ATOM 644 C CA . VAL A 1 96 ? 10.831 1.347 2.072 1.00 98.12 96 VAL A CA 1
ATOM 645 C C . VAL A 1 96 ? 9.308 1.222 2.030 1.00 98.12 96 VAL A C 1
ATOM 647 O O . VAL A 1 96 ? 8.621 1.675 2.944 1.00 98.12 96 VAL A O 1
ATOM 650 N N . TRP A 1 97 ? 8.799 0.573 0.989 1.00 98.19 97 TRP A N 1
ATOM 651 C CA . TRP A 1 97 ? 7.392 0.310 0.724 1.00 98.19 97 TRP A CA 1
ATOM 652 C C . TRP A 1 97 ? 7.161 -1.193 0.770 1.00 98.19 97 TRP A C 1
ATOM 654 O O . TRP A 1 97 ? 7.326 -1.899 -0.227 1.00 98.19 97 TRP A O 1
ATOM 664 N N . HIS A 1 98 ? 6.811 -1.701 1.945 1.00 97.75 98 HIS A N 1
ATOM 665 C CA . HIS A 1 98 ? 6.662 -3.135 2.150 1.00 97.75 98 HIS A CA 1
ATOM 666 C C . HIS A 1 98 ? 5.353 -3.621 1.517 1.00 97.75 98 HIS A C 1
ATOM 668 O O . HIS A 1 98 ? 4.287 -3.106 1.867 1.00 97.75 98 HIS A O 1
ATOM 674 N N . PRO A 1 99 ? 5.388 -4.601 0.596 1.00 97.62 99 PRO A N 1
ATOM 675 C CA . PRO A 1 99 ? 4.176 -5.151 -0.002 1.00 97.62 99 PRO A CA 1
ATOM 676 C C . PRO A 1 99 ? 3.270 -5.778 1.061 1.00 97.62 99 PRO A C 1
ATOM 678 O O . PRO A 1 99 ? 3.709 -6.642 1.821 1.00 97.62 99 PRO A O 1
ATOM 681 N N . LEU A 1 100 ? 1.991 -5.399 1.088 1.00 97.44 100 LEU A N 1
ATOM 682 C CA . LEU A 1 100 ? 1.021 -6.056 1.957 1.00 97.44 100 LEU A CA 1
ATOM 683 C C . LEU A 1 100 ? 0.678 -7.435 1.390 1.00 97.44 100 LEU A C 1
ATOM 685 O O . LEU A 1 100 ? 0.042 -7.550 0.340 1.00 97.44 100 LEU A O 1
ATOM 689 N N . THR A 1 101 ? 1.065 -8.484 2.103 1.00 94.12 101 THR A N 1
ATOM 690 C CA . THR A 1 101 ? 0.726 -9.871 1.768 1.00 94.12 101 THR A CA 1
ATOM 691 C C . THR A 1 101 ? -0.285 -10.422 2.770 1.00 94.12 101 THR A C 1
ATOM 693 O O . THR A 1 101 ? -0.384 -9.943 3.899 1.00 94.12 101 THR A O 1
ATOM 696 N N . GLY A 1 102 ? -1.062 -11.421 2.353 1.00 88.06 102 GLY A N 1
ATOM 697 C CA . GLY A 1 102 ? -2.003 -12.118 3.226 1.00 88.06 102 GLY A CA 1
ATOM 698 C C . GLY A 1 102 ? -3.390 -12.297 2.621 1.00 88.06 102 GLY A C 1
ATOM 699 O O . GLY A 1 102 ? -3.612 -12.065 1.433 1.00 88.06 102 GLY A O 1
ATOM 700 N N . SER A 1 103 ? -4.317 -12.768 3.453 1.00 83.12 103 SER A N 1
ATOM 701 C CA . SER A 1 103 ? -5.674 -13.114 3.035 1.00 83.12 103 SER A CA 1
ATOM 702 C C . SER A 1 103 ? -6.604 -11.907 3.094 1.00 83.12 103 SER A C 1
ATOM 704 O O . SER A 1 103 ? -6.696 -11.226 4.113 1.00 83.12 103 SER A O 1
ATOM 706 N N . THR A 1 104 ? -7.353 -11.679 2.020 1.00 85.81 104 THR A N 1
ATOM 707 C CA . THR A 1 104 ? -8.457 -10.709 1.991 1.00 85.81 104 THR A CA 1
ATOM 708 C C . THR A 1 104 ? -9.771 -11.294 2.511 1.00 85.81 104 THR A C 1
ATOM 710 O O . THR A 1 104 ? -10.774 -10.583 2.570 1.00 85.81 104 THR A O 1
ATOM 713 N N . ALA A 1 105 ? -9.791 -12.578 2.888 1.00 81.62 105 ALA A N 1
ATOM 714 C CA . ALA A 1 105 ? -10.973 -13.211 3.453 1.00 81.62 105 ALA A CA 1
ATOM 715 C C . ALA A 1 105 ? -11.416 -12.490 4.734 1.00 81.62 105 ALA A C 1
ATOM 717 O O . ALA A 1 105 ? -10.592 -12.023 5.519 1.00 81.62 105 ALA A O 1
ATOM 718 N N . ASN A 1 106 ? -12.732 -12.423 4.943 1.00 78.06 106 ASN A N 1
ATOM 719 C CA . ASN A 1 106 ? -13.361 -11.823 6.125 1.00 78.06 106 ASN A CA 1
ATOM 720 C C . ASN A 1 106 ? -13.084 -10.321 6.323 1.00 78.06 106 ASN A C 1
ATOM 722 O O . ASN A 1 106 ? -13.443 -9.768 7.362 1.00 78.06 106 ASN A O 1
ATOM 726 N N . ALA A 1 107 ? -12.463 -9.641 5.354 1.00 82.75 107 ALA A N 1
ATOM 727 C CA . ALA A 1 107 ? -12.296 -8.198 5.409 1.00 82.75 107 ALA A CA 1
ATOM 728 C C . ALA A 1 107 ? -13.642 -7.503 5.173 1.00 82.75 107 ALA A C 1
ATOM 730 O O . ALA A 1 107 ? -14.334 -7.775 4.194 1.00 82.75 107 ALA A O 1
ATOM 731 N N . SER A 1 108 ? -13.994 -6.561 6.049 1.00 80.75 108 SER A N 1
ATOM 732 C CA . SER A 1 108 ? -15.180 -5.705 5.894 1.00 80.75 108 SER A CA 1
ATOM 733 C C . SER A 1 108 ? -15.016 -4.644 4.799 1.00 80.75 108 SER A C 1
ATOM 735 O O . SER A 1 108 ? -15.963 -3.939 4.457 1.00 80.75 108 SER A O 1
ATOM 737 N N . VAL A 1 109 ? -13.810 -4.519 4.241 1.00 86.19 109 VAL A N 1
ATOM 738 C CA . VAL A 1 109 ? -13.475 -3.551 3.200 1.00 86.19 109 VAL A CA 1
ATOM 739 C C . VAL A 1 109 ? -13.840 -4.117 1.830 1.00 86.19 109 VAL A C 1
ATOM 741 O O . VAL A 1 109 ? -13.245 -5.084 1.354 1.00 86.19 109 VAL A O 1
ATOM 744 N N . ALA A 1 110 ? -14.803 -3.478 1.166 1.00 87.31 110 ALA A N 1
ATOM 745 C CA . ALA A 1 110 ? -15.179 -3.814 -0.203 1.00 87.31 110 ALA A CA 1
ATOM 746 C C . ALA A 1 110 ? -14.043 -3.520 -1.202 1.00 87.31 110 ALA A C 1
ATOM 748 O O . ALA A 1 110 ? -13.187 -2.670 -0.968 1.00 87.31 110 ALA A O 1
ATOM 749 N N . SER A 1 111 ? -14.092 -4.152 -2.380 1.00 90.81 111 SER A N 1
ATOM 750 C CA . SER A 1 111 ? -13.122 -3.946 -3.476 1.00 90.81 111 SER A CA 1
ATOM 751 C C . SER A 1 111 ? -11.678 -4.355 -3.159 1.00 90.81 111 SER A C 1
ATOM 753 O O . SER A 1 111 ? -10.747 -3.861 -3.804 1.00 90.81 111 SER A O 1
ATOM 755 N N . LEU A 1 112 ? -11.484 -5.249 -2.188 1.00 94.00 112 LEU A N 1
ATOM 756 C CA . LEU A 1 112 ? -10.208 -5.926 -2.000 1.00 94.00 112 LEU A CA 1
ATOM 757 C C . LEU A 1 112 ? -10.052 -7.086 -2.980 1.00 94.00 112 LEU A C 1
ATOM 759 O O . LEU A 1 112 ? -11.012 -7.767 -3.333 1.00 94.00 112 LEU A O 1
ATOM 763 N N . GLY A 1 113 ? -8.813 -7.333 -3.374 1.00 93.69 113 GLY A N 1
ATOM 764 C CA . GLY A 1 113 ? -8.421 -8.502 -4.151 1.00 93.69 113 GLY A CA 1
ATOM 765 C C . GLY A 1 113 ? -6.950 -8.808 -3.935 1.00 93.69 113 GLY A C 1
ATOM 766 O O . GLY A 1 113 ? -6.279 -8.116 -3.169 1.00 93.69 113 GLY A O 1
ATOM 767 N N . THR A 1 114 ? -6.423 -9.798 -4.641 1.00 94.75 114 THR A N 1
ATOM 768 C CA . THR A 1 114 ? -4.986 -10.082 -4.667 1.00 94.75 114 THR A CA 1
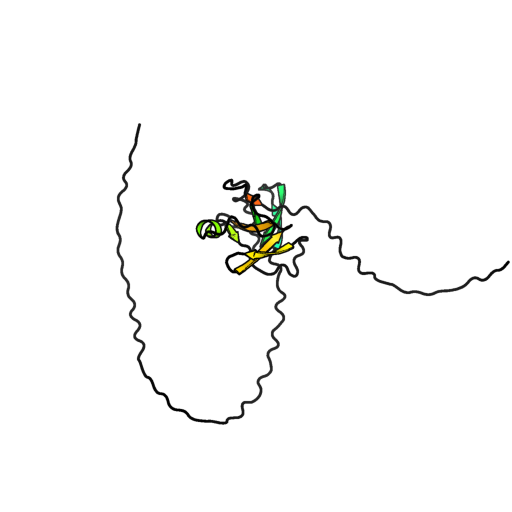ATOM 769 C C . THR A 1 114 ? -4.460 -10.062 -6.092 1.00 94.75 114 THR A C 1
ATOM 771 O O . THR A 1 114 ? -5.199 -10.229 -7.061 1.00 94.75 114 THR A O 1
ATOM 774 N N . VAL A 1 115 ? -3.160 -9.835 -6.221 1.00 95.31 115 VAL A N 1
ATOM 775 C CA . VAL A 1 115 ? -2.443 -9.885 -7.489 1.00 95.31 115 VAL A CA 1
ATOM 776 C C . VAL A 1 115 ? -1.105 -10.582 -7.283 1.00 95.31 115 VAL A C 1
ATOM 778 O O . VAL A 1 115 ? -0.456 -10.424 -6.247 1.00 95.31 115 VAL A O 1
ATOM 781 N N . ARG A 1 116 ? -0.689 -11.379 -8.266 1.00 95.00 116 ARG A N 1
ATOM 782 C CA . ARG A 1 116 ? 0.600 -12.065 -8.225 1.00 95.00 116 ARG A CA 1
ATOM 783 C C . ARG A 1 116 ? 1.712 -11.113 -8.661 1.00 95.00 116 ARG A C 1
ATOM 785 O O . ARG A 1 116 ? 1.643 -10.542 -9.748 1.00 95.00 116 ARG A O 1
ATOM 792 N N . ARG A 1 117 ? 2.729 -10.957 -7.818 1.00 95.12 117 ARG A N 1
ATOM 793 C CA . ARG A 1 117 ? 3.942 -10.183 -8.102 1.00 95.12 117 ARG A CA 1
ATOM 794 C C . ARG A 1 117 ? 4.921 -10.987 -8.976 1.00 95.12 117 ARG A C 1
ATOM 796 O O . ARG A 1 117 ? 4.844 -12.218 -9.000 1.00 95.12 117 ARG A O 1
ATOM 803 N N . PRO A 1 118 ? 5.876 -10.326 -9.660 1.00 93.38 118 PRO A N 1
ATOM 804 C CA . PRO A 1 118 ? 6.918 -11.005 -10.440 1.00 93.38 118 PRO A CA 1
ATOM 805 C C . PRO A 1 118 ? 7.809 -11.944 -9.613 1.00 93.38 118 PRO A C 1
ATOM 807 O O . PRO A 1 118 ? 8.285 -12.948 -10.131 1.00 93.38 118 PRO A O 1
ATOM 810 N N . ASP A 1 119 ? 7.994 -11.645 -8.325 1.00 91.75 119 ASP A N 1
ATOM 811 C CA . ASP A 1 119 ? 8.709 -12.491 -7.355 1.00 91.75 119 ASP A CA 1
ATOM 812 C C . ASP A 1 119 ? 7.912 -13.745 -6.925 1.00 91.75 119 ASP A C 1
ATOM 814 O O . ASP A 1 119 ? 8.401 -14.571 -6.159 1.00 91.75 119 ASP A O 1
ATOM 818 N N . GLY A 1 120 ? 6.684 -13.908 -7.429 1.00 92.50 120 GLY A N 1
ATOM 819 C CA . GLY A 1 120 ? 5.807 -15.042 -7.158 1.00 92.50 120 GLY A CA 1
ATOM 820 C C . GLY A 1 120 ? 4.886 -14.868 -5.951 1.00 92.50 120 GLY A C 1
ATOM 821 O O . GLY A 1 120 ? 3.959 -15.668 -5.807 1.00 92.50 120 GLY A O 1
ATOM 822 N N . THR A 1 121 ? 5.076 -13.836 -5.126 1.00 93.44 121 THR A N 1
ATOM 823 C CA 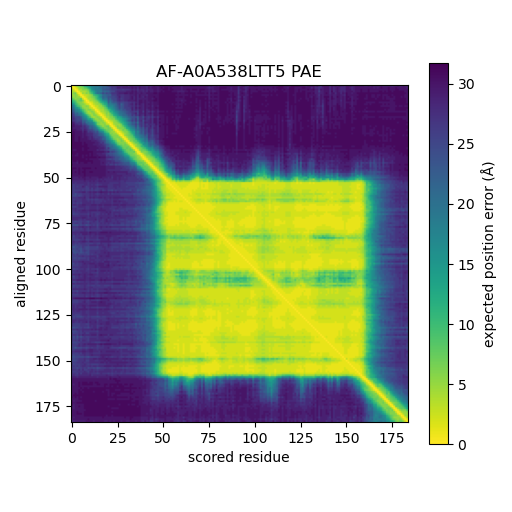. THR A 1 121 ? 4.234 -13.579 -3.950 1.00 93.44 121 THR A CA 1
ATOM 824 C C . THR A 1 121 ? 2.857 -13.023 -4.339 1.00 93.44 121 THR A C 1
ATOM 826 O O . THR A 1 121 ? 2.678 -12.434 -5.408 1.00 93.44 121 THR A O 1
ATOM 829 N N . GLN A 1 122 ? 1.850 -13.227 -3.482 1.00 94.69 122 GLN A N 1
ATOM 830 C CA . GLN A 1 122 ? 0.534 -12.600 -3.641 1.00 94.69 122 GLN A CA 1
ATOM 831 C C . GLN A 1 122 ? 0.440 -11.341 -2.784 1.00 94.69 122 GLN A C 1
ATOM 833 O O . GLN A 1 122 ? 0.579 -11.405 -1.563 1.00 94.69 122 GLN A O 1
ATOM 838 N N . GLN A 1 123 ? 0.156 -10.214 -3.429 1.00 96.62 123 GLN A N 1
ATOM 839 C CA . GLN A 1 123 ? -0.027 -8.928 -2.769 1.00 96.62 123 GLN A CA 1
ATOM 840 C C . GLN A 1 123 ? -1.494 -8.522 -2.783 1.00 96.62 123 GLN A C 1
ATOM 842 O O . GLN A 1 123 ? -2.200 -8.712 -3.775 1.00 96.62 123 GLN A O 1
ATOM 847 N N . VA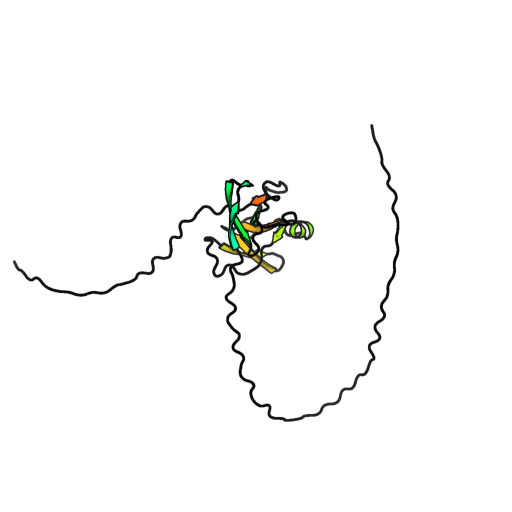L A 1 124 ? -1.940 -7.931 -1.683 1.00 96.62 124 VAL A N 1
ATOM 848 C CA . VAL A 1 124 ? -3.284 -7.384 -1.541 1.00 96.62 124 VAL A CA 1
ATOM 849 C C . VAL A 1 124 ? -3.428 -6.112 -2.376 1.00 96.62 124 VAL A C 1
ATOM 851 O O . VAL A 1 124 ? -2.508 -5.302 -2.496 1.00 96.62 124 VAL A O 1
ATOM 854 N N . THR A 1 125 ? -4.613 -5.926 -2.947 1.00 96.50 125 THR A N 1
ATOM 855 C CA . THR A 1 125 ? -4.994 -4.745 -3.721 1.00 96.50 125 THR A CA 1
ATOM 856 C C . THR A 1 125 ? -6.284 -4.142 -3.198 1.00 96.50 125 THR A C 1
ATOM 858 O O . THR A 1 125 ? -7.142 -4.858 -2.684 1.00 96.50 125 THR A O 1
ATOM 861 N N . TYR A 1 126 ? -6.454 -2.840 -3.410 1.00 95.69 126 TYR A N 1
ATOM 862 C CA . TYR A 1 126 ? -7.730 -2.147 -3.269 1.00 95.69 126 TYR A CA 1
ATOM 863 C C . TYR A 1 126 ? -8.075 -1.463 -4.588 1.00 95.69 126 TYR A C 1
ATOM 865 O O . TYR A 1 126 ? -7.268 -0.702 -5.125 1.00 95.69 126 TYR A O 1
ATOM 873 N N . LYS A 1 127 ? -9.254 -1.757 -5.152 1.00 94.19 127 LYS A N 1
ATOM 874 C CA . LYS A 1 127 ? -9.684 -1.241 -6.471 1.00 94.19 127 LYS A CA 1
ATOM 875 C C . LYS A 1 127 ? -8.636 -1.472 -7.582 1.00 94.19 127 LYS A C 1
ATOM 877 O O . LYS A 1 127 ? -8.485 -0.664 -8.506 1.00 94.19 127 LYS A O 1
ATOM 882 N N . GLY A 1 128 ? -7.901 -2.584 -7.482 1.00 93.88 128 GLY A N 1
ATOM 883 C CA . GLY A 1 128 ? -6.846 -2.989 -8.417 1.00 93.88 128 GLY A CA 1
ATOM 884 C C . GLY A 1 128 ? -5.494 -2.285 -8.241 1.00 93.88 128 GLY A C 1
ATOM 885 O O . GLY A 1 128 ? -4.611 -2.491 -9.074 1.00 93.88 128 GLY A O 1
ATOM 886 N N . MET A 1 129 ? -5.318 -1.461 -7.203 1.00 96.69 129 MET A N 1
ATOM 887 C CA . MET A 1 129 ? -4.031 -0.849 -6.846 1.00 96.69 129 MET A CA 1
ATOM 888 C C . MET A 1 129 ? -3.331 -1.691 -5.770 1.00 96.69 129 MET A C 1
ATOM 890 O O . MET A 1 129 ? -3.983 -2.004 -4.769 1.00 96.69 129 MET A O 1
ATOM 894 N N . PRO A 1 130 ? -2.050 -2.068 -5.938 1.00 97.25 130 PRO A N 1
ATOM 895 C CA . PRO A 1 130 ? -1.297 -2.788 -4.910 1.00 97.25 130 PRO A CA 1
ATOM 896 C C . PRO A 1 130 ? -1.151 -1.969 -3.623 1.00 97.25 130 PRO A C 1
ATOM 898 O O . PRO A 1 130 ? -0.936 -0.757 -3.680 1.00 97.25 130 PRO A O 1
ATOM 901 N N . LEU A 1 131 ? -1.282 -2.636 -2.473 1.00 98.06 131 LEU A N 1
ATOM 902 C CA . LEU A 1 131 ? -1.202 -2.007 -1.153 1.00 98.06 131 LEU A CA 1
ATOM 903 C C . LEU A 1 131 ? 0.154 -2.236 -0.492 1.00 98.06 131 LEU A C 1
ATOM 905 O O . LEU A 1 131 ? 0.674 -3.354 -0.505 1.00 98.06 131 LEU A O 1
ATOM 909 N N . TYR A 1 132 ? 0.686 -1.192 0.133 1.00 98.38 132 TYR A N 1
ATOM 910 C CA . TYR A 1 132 ? 1.970 -1.211 0.831 1.00 98.38 132 TYR A CA 1
ATOM 911 C C . TYR A 1 132 ? 1.860 -0.572 2.215 1.00 98.38 132 TYR A C 1
ATOM 913 O O . TYR A 1 132 ? 1.067 0.350 2.398 1.00 98.38 132 TYR A O 1
ATOM 921 N N . THR A 1 133 ? 2.688 -1.006 3.162 1.00 98.56 133 THR A N 1
ATOM 922 C CA . THR A 1 133 ? 3.005 -0.222 4.367 1.00 98.56 133 THR A CA 1
ATOM 923 C C . THR A 1 133 ? 4.301 0.559 4.153 1.00 98.56 133 THR A C 1
ATOM 925 O O . THR A 1 133 ? 5.103 0.230 3.275 1.00 98.56 133 THR A O 1
ATOM 928 N N . PHE A 1 134 ? 4.517 1.609 4.944 1.00 98.62 134 PHE A N 1
ATOM 929 C CA . PHE A 1 134 ? 5.679 2.484 4.811 1.00 98.62 134 PHE A CA 1
ATOM 930 C C . PHE A 1 134 ? 6.653 2.315 5.980 1.00 98.62 134 PHE A C 1
ATOM 932 O O . PHE A 1 134 ? 6.264 2.356 7.142 1.00 98.62 134 PHE A O 1
ATOM 939 N N . ALA A 1 135 ? 7.943 2.157 5.685 1.00 98.25 135 ALA A N 1
ATOM 940 C CA . ALA A 1 135 ? 8.971 1.848 6.682 1.00 98.25 135 ALA A CA 1
ATOM 941 C C . ALA A 1 135 ? 9.195 2.943 7.745 1.00 98.25 135 ALA A C 1
ATOM 943 O O . ALA A 1 135 ? 9.752 2.654 8.807 1.00 98.25 135 ALA A O 1
ATOM 944 N N . GLN A 1 136 ? 8.813 4.195 7.463 1.00 98.25 136 GLN A N 1
ATOM 945 C CA . GLN A 1 136 ? 8.922 5.306 8.421 1.00 98.25 136 GLN A CA 1
ATOM 946 C C . GLN A 1 136 ? 7.628 5.566 9.201 1.00 98.25 136 GLN A C 1
ATOM 948 O O . GLN A 1 136 ? 7.605 6.476 10.027 1.00 98.25 136 GLN A O 1
ATOM 953 N N . ASP A 1 137 ? 6.578 4.774 8.990 1.00 98.12 137 ASP A N 1
ATOM 954 C CA . ASP A 1 137 ? 5.472 4.708 9.939 1.00 98.12 137 ASP A CA 1
ATOM 955 C C . ASP A 1 137 ? 5.854 3.679 11.010 1.00 98.12 137 ASP A C 1
ATOM 957 O O . ASP A 1 137 ? 6.107 2.508 10.722 1.00 98.12 137 ASP A O 1
ATOM 961 N N . ARG A 1 138 ? 5.978 4.127 12.258 1.00 97.31 138 ARG A N 1
ATOM 962 C CA . ARG A 1 138 ? 6.423 3.323 13.407 1.00 97.31 138 ARG A CA 1
ATOM 963 C C . ARG A 1 138 ? 5.279 2.948 14.333 1.00 97.31 138 ARG A C 1
ATOM 965 O O . ARG A 1 138 ? 5.406 2.000 15.102 1.00 97.31 138 ARG A O 1
ATOM 972 N N . THR A 1 139 ? 4.185 3.695 14.273 1.00 97.56 139 THR A N 1
ATOM 973 C CA . THR A 1 139 ? 3.016 3.524 15.128 1.00 97.56 139 THR A CA 1
ATOM 974 C C . THR A 1 139 ? 1.716 3.593 14.322 1.00 97.56 139 THR A C 1
ATOM 976 O O . THR A 1 139 ? 1.679 4.214 13.254 1.00 97.56 139 THR A O 1
ATOM 979 N N . PRO A 1 140 ? 0.631 2.962 14.812 1.00 97.50 140 PRO A N 1
ATOM 980 C CA . PRO A 1 140 ? -0.655 2.974 14.127 1.00 97.50 140 PRO A CA 1
ATOM 981 C C . PRO A 1 140 ? -1.171 4.386 13.839 1.00 97.50 140 PRO A C 1
ATOM 983 O O . PRO A 1 140 ? -1.111 5.274 14.689 1.00 97.50 140 PRO A O 1
ATOM 986 N N . GLY A 1 141 ? -1.715 4.583 12.639 1.00 93.94 141 GLY A N 1
ATOM 987 C CA . GLY A 1 141 ? -2.261 5.870 12.199 1.00 93.94 141 GLY A CA 1
ATOM 988 C C . GLY A 1 141 ? -1.225 6.929 11.802 1.00 93.94 141 GLY A C 1
ATOM 989 O O . GLY A 1 141 ? -1.619 8.006 11.341 1.00 93.94 141 GLY A O 1
ATOM 990 N N . GLU A 1 142 ? 0.081 6.662 11.913 1.00 98.19 142 GLU A N 1
ATOM 991 C CA . GLU A 1 142 ? 1.066 7.487 11.210 1.00 98.19 142 GLU A CA 1
ATOM 992 C C . GLU A 1 142 ? 0.835 7.422 9.707 1.00 98.19 142 GLU A C 1
ATOM 994 O O . GLU A 1 142 ? 0.394 6.405 9.176 1.00 98.19 142 GLU A O 1
ATOM 999 N N . ALA A 1 143 ? 1.056 8.556 9.048 1.00 97.88 143 ALA A N 1
ATOM 1000 C CA . ALA A 1 143 ? 0.786 8.713 7.633 1.00 97.88 143 ALA A CA 1
ATOM 1001 C C . ALA A 1 143 ? 1.956 9.400 6.904 1.00 97.88 143 ALA A C 1
ATOM 1003 O O . ALA A 1 143 ? 1.742 10.187 5.978 1.00 97.88 143 ALA A O 1
ATOM 1004 N N . ASN A 1 144 ? 3.194 9.126 7.320 1.00 98.38 144 ASN A N 1
ATOM 1005 C CA . ASN A 1 144 ? 4.388 9.849 6.878 1.00 98.38 144 ASN A CA 1
ATOM 1006 C C . ASN A 1 144 ? 4.715 9.598 5.393 1.00 98.38 144 ASN A C 1
ATOM 1008 O O . ASN A 1 144 ? 5.427 10.387 4.777 1.00 98.38 144 ASN A O 1
ATOM 1012 N N . GLY A 1 145 ? 4.162 8.534 4.799 1.00 97.69 145 GLY A N 1
ATOM 1013 C CA . GLY A 1 145 ? 4.282 8.234 3.370 1.00 97.69 145 GLY A CA 1
ATOM 1014 C C . GLY A 1 145 ? 3.390 9.082 2.452 1.00 97.69 145 GLY A C 1
ATOM 1015 O O . GLY A 1 145 ? 3.510 9.011 1.228 1.00 97.69 145 GLY A O 1
ATOM 1016 N N . GLN A 1 146 ? 2.462 9.871 3.007 1.00 98.44 146 GLN A N 1
ATOM 1017 C CA . GLN A 1 146 ? 1.482 10.611 2.212 1.00 98.44 146 GLN A CA 1
ATOM 1018 C C . GLN A 1 146 ? 2.160 11.669 1.334 1.00 98.44 146 GLN A C 1
ATOM 1020 O O . GLN A 1 146 ? 2.821 12.577 1.828 1.00 98.44 146 GLN A O 1
ATOM 1025 N N . GLY A 1 147 ? 1.918 11.603 0.024 1.00 98.06 147 GLY A N 1
ATOM 1026 C CA . GLY A 1 147 ? 2.349 12.627 -0.925 1.00 98.06 147 GLY A CA 1
ATOM 1027 C C . GLY A 1 147 ? 3.825 12.559 -1.321 1.00 98.06 147 GLY A C 1
ATOM 1028 O O . GLY A 1 147 ? 4.281 13.454 -2.035 1.00 98.06 147 GLY A O 1
ATOM 1029 N N . ILE A 1 148 ? 4.564 11.521 -0.908 1.00 98.44 148 ILE A N 1
ATOM 1030 C CA . ILE A 1 148 ? 5.932 11.277 -1.387 1.00 98.44 148 ILE A CA 1
ATOM 1031 C C . ILE A 1 148 ? 5.900 11.083 -2.907 1.00 98.44 148 ILE A C 1
ATOM 1033 O O . ILE A 1 148 ? 5.060 10.347 -3.428 1.00 98.44 148 ILE A O 1
ATOM 1037 N N . LYS A 1 149 ? 6.811 11.756 -3.618 1.00 97.38 149 LYS A N 1
ATOM 1038 C CA . LYS A 1 149 ? 6.900 11.736 -5.083 1.00 97.38 149 LYS A CA 1
ATOM 1039 C C . LYS A 1 149 ? 8.199 11.095 -5.554 1.00 97.38 149 LYS A C 1
ATOM 1041 O O . LYS A 1 149 ? 9.271 11.447 -5.069 1.00 97.38 149 LYS A O 1
ATOM 1046 N N . ASP A 1 150 ? 8.080 10.211 -6.532 1.00 91.56 150 ASP A N 1
ATOM 1047 C CA . ASP A 1 150 ? 9.166 9.548 -7.248 1.00 91.56 150 ASP A CA 1
ATOM 1048 C C . ASP A 1 150 ? 8.770 9.336 -8.728 1.00 91.56 150 ASP A C 1
ATOM 1050 O O . ASP A 1 150 ? 8.520 10.299 -9.452 1.00 91.56 150 ASP A O 1
ATOM 1054 N N . VAL A 1 151 ? 8.681 8.087 -9.186 1.00 93.50 151 VAL A N 1
ATOM 1055 C CA . VAL A 1 151 ? 8.085 7.677 -10.468 1.00 93.50 151 VAL A CA 1
ATOM 1056 C C . VAL A 1 151 ? 6.561 7.853 -10.496 1.00 93.50 151 VAL A C 1
ATOM 1058 O O . VAL A 1 151 ? 5.939 7.755 -11.553 1.00 93.50 151 VAL A O 1
ATOM 1061 N N . GLY A 1 152 ? 5.957 8.115 -9.338 1.00 95.88 152 GLY A N 1
ATOM 1062 C CA . GLY A 1 152 ? 4.587 8.573 -9.182 1.00 95.88 152 GLY A CA 1
ATOM 1063 C C . GLY A 1 152 ? 4.424 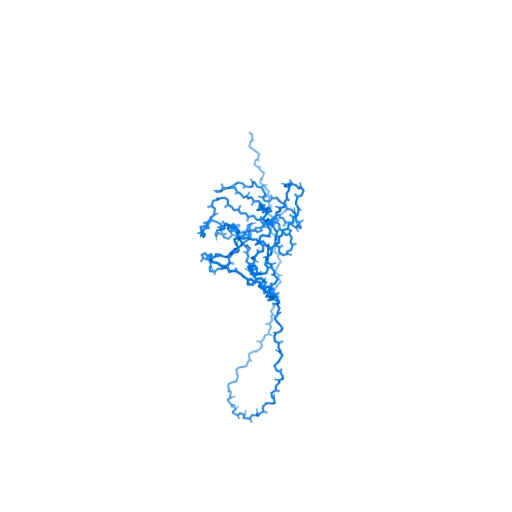9.328 -7.867 1.00 95.88 152 GLY A C 1
ATOM 1064 O O . GLY A 1 152 ? 5.376 9.830 -7.285 1.00 95.88 152 GLY A O 1
ATOM 1065 N N . THR A 1 153 ? 3.190 9.447 -7.402 1.00 98.31 153 THR A N 1
ATOM 1066 C CA . THR A 1 153 ? 2.866 9.903 -6.043 1.00 98.31 153 THR A CA 1
ATOM 1067 C C . THR A 1 153 ? 2.347 8.736 -5.214 1.00 98.31 153 THR A C 1
ATOM 1069 O O . THR A 1 153 ? 1.425 8.039 -5.654 1.00 98.31 153 THR A O 1
ATOM 1072 N N . TRP A 1 154 ? 2.917 8.562 -4.025 1.00 98.44 154 TRP A N 1
ATOM 1073 C CA . TRP A 1 154 ? 2.431 7.667 -2.983 1.00 98.44 154 TRP A CA 1
ATOM 1074 C C . TRP A 1 154 ? 1.301 8.335 -2.209 1.00 98.44 154 TRP A C 1
ATOM 1076 O O . TRP A 1 154 ? 1.369 9.514 -1.856 1.00 98.44 154 TRP A O 1
ATOM 1086 N N . SER A 1 155 ? 0.216 7.609 -1.972 1.00 98.44 155 SER A N 1
ATOM 1087 C CA . SER A 1 155 ? -0.944 8.144 -1.258 1.00 98.44 155 SER A CA 1
ATOM 1088 C C . SER A 1 155 ? -1.563 7.095 -0.357 1.00 98.44 155 SER A C 1
ATOM 1090 O O . SER A 1 155 ? -1.749 5.947 -0.768 1.00 98.44 155 SER A O 1
ATOM 1092 N N . ALA A 1 156 ? -1.872 7.510 0.870 1.00 98.25 156 ALA A N 1
ATOM 1093 C CA . ALA A 1 156 ? -2.662 6.749 1.811 1.00 98.25 156 ALA A CA 1
ATOM 1094 C C . ALA A 1 156 ? -4.019 6.463 1.171 1.00 98.25 156 ALA A C 1
ATOM 1096 O O . ALA A 1 156 ? -4.670 7.350 0.609 1.00 98.25 156 ALA A O 1
ATOM 1097 N N . VAL A 1 157 ? -4.431 5.204 1.221 1.00 97.50 157 VAL A N 1
ATOM 1098 C CA . VAL A 1 157 ? -5.666 4.776 0.583 1.00 97.50 157 VAL A CA 1
ATOM 1099 C C . VAL A 1 157 ? -6.825 5.148 1.490 1.00 97.50 157 VAL A C 1
ATOM 1101 O O . VAL A 1 157 ? -6.978 4.608 2.585 1.00 97.50 157 VAL A O 1
ATOM 1104 N N . THR A 1 158 ? -7.654 6.079 1.033 1.00 94.00 158 THR A N 1
ATOM 1105 C CA . THR A 1 158 ? -8.861 6.470 1.751 1.00 94.00 158 THR A CA 1
ATOM 1106 C C . THR A 1 158 ? -9.964 5.450 1.501 1.00 94.00 158 THR A C 1
ATOM 1108 O O . THR A 1 158 ? -10.260 5.062 0.364 1.00 94.00 158 THR A O 1
ATOM 1111 N N . ALA A 1 159 ? -10.598 5.004 2.582 1.00 86.50 159 ALA A N 1
ATOM 1112 C CA . ALA A 1 159 ? -11.835 4.259 2.478 1.00 86.50 159 ALA A CA 1
ATOM 1113 C C . ALA A 1 159 ? -12.928 5.276 2.156 1.00 86.50 159 ALA A C 1
ATOM 1115 O O . ALA A 1 159 ? -13.439 5.963 3.038 1.00 86.50 159 ALA A O 1
ATOM 1116 N N . SER A 1 160 ? -13.282 5.403 0.877 1.00 66.44 160 SER A N 1
ATOM 1117 C CA . SER A 1 160 ? -14.573 6.003 0.549 1.00 66.44 160 SER A CA 1
ATOM 1118 C C . SER A 1 160 ? -15.613 5.095 1.189 1.00 66.44 160 SER A C 1
ATOM 1120 O O . SER A 1 160 ? -15.591 3.891 0.924 1.00 66.44 160 SER A O 1
ATOM 1122 N N . SER A 1 161 ? -16.416 5.644 2.100 1.00 47.94 161 SER A N 1
ATOM 1123 C CA . SER A 1 161 ? -17.465 4.940 2.830 1.00 47.94 161 SER A CA 1
ATOM 1124 C C . SER A 1 161 ? -18.424 4.301 1.832 1.00 47.94 161 SER A C 1
ATOM 1126 O O . SER A 1 161 ? -19.422 4.893 1.426 1.00 47.94 161 SER A O 1
ATOM 1128 N N . ALA A 1 162 ? -18.096 3.092 1.396 1.00 45.19 162 ALA A N 1
ATOM 1129 C CA . ALA A 1 162 ? -19.049 2.203 0.793 1.00 45.19 162 ALA A CA 1
ATOM 1130 C C . ALA A 1 162 ? -19.982 1.835 1.938 1.00 45.19 162 ALA A C 1
ATOM 1132 O O . ALA A 1 162 ? -19.631 1.027 2.796 1.00 45.19 162 ALA A O 1
ATOM 1133 N N . THR A 1 163 ? -21.142 2.490 1.992 1.00 33.72 163 THR A N 1
ATOM 1134 C CA . THR A 1 163 ? -22.322 1.914 2.622 1.00 33.72 163 THR A CA 1
ATOM 1135 C C . THR A 1 163 ? -22.324 0.441 2.254 1.00 33.72 163 THR A C 1
ATOM 1137 O O . THR A 1 163 ? -22.341 0.107 1.069 1.00 33.72 163 THR A O 1
ATOM 1140 N N . SER A 1 164 ? -22.210 -0.420 3.262 1.00 40.56 164 SER A N 1
ATOM 1141 C CA . SER A 1 164 ? -22.377 -1.856 3.126 1.00 40.56 164 SER A CA 1
ATOM 1142 C C . SER A 1 164 ? -23.732 -2.122 2.480 1.00 40.56 164 SER A C 1
ATOM 1144 O O . SER A 1 164 ? -24.739 -2.269 3.164 1.00 40.56 164 SER A O 1
ATOM 1146 N N . SER A 1 165 ? -23.783 -2.192 1.155 1.00 40.59 165 SER A N 1
ATOM 1147 C CA . SER A 1 165 ? -24.815 -2.953 0.476 1.00 40.59 165 SER A CA 1
ATOM 1148 C C . SER A 1 165 ? -24.462 -4.408 0.743 1.00 40.59 165 SER A C 1
ATOM 1150 O O . SER A 1 165 ? -23.715 -5.035 -0.006 1.00 40.59 165 SER A O 1
ATOM 1152 N N . ALA A 1 166 ? -24.929 -4.911 1.887 1.00 46.09 166 ALA A N 1
ATOM 1153 C CA . ALA A 1 166 ? -25.035 -6.339 2.113 1.00 46.09 166 ALA A CA 1
ATOM 1154 C C . ALA A 1 166 ? -25.712 -6.963 0.877 1.00 46.09 166 ALA A C 1
ATOM 1156 O O . ALA A 1 166 ? -26.633 -6.346 0.326 1.00 46.09 166 ALA A O 1
ATOM 1157 N N . PRO A 1 167 ? -25.287 -8.150 0.412 1.00 42.31 167 PRO A N 1
ATOM 1158 C CA . PRO A 1 167 ? -26.082 -8.863 -0.570 1.00 42.31 167 PRO A CA 1
ATOM 1159 C C . PRO A 1 167 ? -27.452 -9.078 0.073 1.00 42.31 167 PRO A C 1
ATOM 1161 O O . PRO A 1 167 ? -27.535 -9.594 1.186 1.00 42.31 167 PRO A O 1
ATOM 1164 N N . ALA A 1 168 ? -28.514 -8.616 -0.585 1.00 43.75 168 ALA A N 1
ATOM 1165 C CA . ALA A 1 168 ? -29.870 -8.927 -0.177 1.00 43.75 168 ALA A CA 1
ATOM 1166 C C . ALA A 1 168 ? -30.023 -10.451 -0.241 1.00 43.75 168 ALA A C 1
ATOM 1168 O O . ALA A 1 168 ? -30.260 -11.024 -1.301 1.00 43.75 168 ALA A O 1
ATOM 1169 N N . THR A 1 169 ? -29.824 -11.126 0.888 1.00 38.78 169 THR A N 1
ATOM 1170 C CA . THR A 1 169 ? -30.313 -12.479 1.080 1.00 38.78 169 THR A CA 1
ATOM 1171 C C . THR A 1 169 ? -31.823 -12.373 1.031 1.00 38.78 169 THR A C 1
ATOM 1173 O O . THR A 1 169 ? -32.465 -11.825 1.926 1.00 38.78 169 THR A O 1
ATOM 1176 N N . THR A 1 170 ? -32.374 -12.850 -0.077 1.00 45.34 170 THR A N 1
ATOM 1177 C CA . THR A 1 170 ? -33.790 -13.086 -0.307 1.00 45.34 170 THR A CA 1
ATOM 1178 C C . THR A 1 170 ? -34.327 -14.013 0.781 1.00 45.34 170 THR A C 1
ATOM 1180 O O . THR A 1 170 ? -34.394 -15.229 0.612 1.00 45.34 170 THR A O 1
ATOM 1183 N N . SER A 1 171 ? -34.710 -13.451 1.923 1.00 44.56 171 SER A N 1
ATOM 1184 C CA . SER A 1 171 ? -35.525 -14.141 2.915 1.00 44.56 171 SER A CA 1
ATOM 1185 C C . SER A 1 171 ? -36.946 -14.192 2.374 1.00 44.56 171 SER A C 1
ATOM 1187 O O . SER A 1 171 ? -37.752 -13.290 2.577 1.00 44.56 171 SER A O 1
ATOM 1189 N N . THR A 1 172 ? -37.225 -15.254 1.623 1.00 49.84 172 THR A N 1
ATOM 1190 C CA . THR A 1 172 ? -38.584 -15.675 1.294 1.00 49.84 172 THR A CA 1
ATOM 1191 C C . THR A 1 172 ? -39.260 -16.110 2.593 1.00 49.84 172 THR A C 1
ATOM 1193 O O . THR A 1 172 ? -39.117 -17.253 3.022 1.00 49.84 172 THR A O 1
ATOM 1196 N N . SER A 1 173 ? -39.984 -15.203 3.246 1.00 46.94 173 SER A N 1
ATOM 1197 C CA . SER A 1 173 ? -40.983 -15.555 4.254 1.00 46.94 173 SER A CA 1
ATOM 1198 C C . SER A 1 173 ? -42.315 -15.819 3.554 1.00 46.94 173 SER A C 1
ATOM 1200 O O . SER A 1 173 ? -43.052 -14.918 3.165 1.00 46.94 173 SER A O 1
ATOM 1202 N N . LYS A 1 174 ? -42.583 -17.109 3.377 1.00 54.44 174 LYS A N 1
ATOM 1203 C CA . LYS A 1 174 ? -43.875 -17.706 3.035 1.00 54.44 174 LYS A CA 1
ATOM 1204 C C . LYS A 1 174 ? -44.933 -17.312 4.077 1.00 54.44 174 LYS A C 1
ATOM 1206 O O . LYS A 1 174 ? -44.684 -17.520 5.260 1.00 54.44 174 LYS A O 1
ATOM 1211 N N . SER A 1 175 ? -46.112 -16.842 3.656 1.00 42.12 175 SER A N 1
ATOM 1212 C CA . SER A 1 175 ? -47.362 -17.199 4.344 1.00 42.12 175 SER A CA 1
ATOM 1213 C C . SER A 1 175 ? -48.607 -16.973 3.484 1.00 42.12 175 SER A C 1
ATOM 1215 O O . SER A 1 175 ? -48.889 -15.887 2.990 1.00 42.12 175 SER A O 1
ATOM 1217 N N . GLU A 1 176 ? -49.306 -18.081 3.323 1.00 48.59 176 GLU A N 1
ATOM 1218 C CA . GLU A 1 176 ? -50.594 -18.347 2.703 1.00 48.59 176 GLU A CA 1
ATOM 1219 C C . GLU A 1 176 ? -51.736 -17.826 3.591 1.00 48.59 176 GLU A C 1
ATOM 1221 O O . GLU A 1 176 ? -51.698 -18.081 4.791 1.00 48.59 176 GLU A O 1
ATOM 1226 N N . SER A 1 177 ? -52.744 -17.131 3.038 1.00 44.53 177 SER A N 1
ATOM 1227 C CA . SER A 1 177 ? -54.115 -17.131 3.591 1.00 44.53 177 SER A CA 1
ATOM 1228 C C . SER A 1 177 ? -55.142 -16.431 2.678 1.00 44.53 177 SER A C 1
ATOM 1230 O O . SER A 1 177 ? -55.160 -15.210 2.572 1.00 44.53 177 SER A O 1
ATOM 1232 N N . GLY A 1 178 ? -56.018 -17.231 2.057 1.00 40.84 178 GLY A N 1
ATOM 1233 C CA . GLY A 1 178 ? -57.475 -17.045 2.141 1.00 40.84 178 GLY A CA 1
ATOM 1234 C C . GLY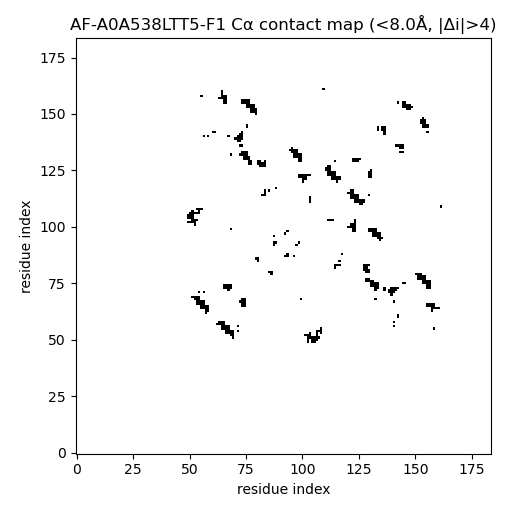 A 1 178 ? -58.193 -15.981 1.293 1.00 40.84 178 GLY A C 1
ATOM 1235 O O . GLY A 1 178 ? -58.347 -14.848 1.723 1.00 40.84 178 GLY A O 1
ATOM 1236 N N . GLY A 1 179 ? -58.846 -16.448 0.219 1.00 44.28 179 GLY A N 1
ATOM 1237 C CA . GLY A 1 179 ? -60.302 -16.288 0.047 1.00 44.28 179 GLY A CA 1
ATOM 1238 C C . GLY A 1 179 ? -60.842 -15.073 -0.725 1.00 44.28 179 GLY A C 1
ATOM 1239 O O . GLY A 1 179 ? -60.633 -13.930 -0.341 1.00 44.28 179 GLY A O 1
ATOM 1240 N N . GLY A 1 180 ? -61.673 -15.339 -1.742 1.00 39.94 180 GLY A N 1
ATOM 1241 C CA . GLY A 1 180 ? -62.625 -14.350 -2.267 1.00 39.94 180 GLY A CA 1
ATOM 1242 C C . GLY A 1 180 ? -63.042 -14.567 -3.719 1.00 39.94 180 GLY A C 1
ATOM 1243 O O . GLY A 1 180 ? -62.404 -14.056 -4.628 1.00 39.94 180 GLY A O 1
ATOM 1244 N N . ALA A 1 181 ? -64.126 -15.311 -3.922 1.00 48.16 181 ALA A N 1
ATOM 1245 C CA . ALA A 1 181 ? -64.784 -15.543 -5.203 1.00 48.16 181 ALA A CA 1
ATOM 1246 C C . ALA A 1 181 ? -65.813 -14.451 -5.538 1.00 48.16 181 ALA A C 1
ATOM 1248 O O . ALA A 1 181 ? -66.621 -14.133 -4.674 1.00 48.16 181 ALA A O 1
ATOM 1249 N N . TYR A 1 182 ? -65.827 -13.971 -6.786 1.00 47.03 182 TYR A N 1
ATOM 1250 C CA . TYR A 1 182 ? -66.976 -13.573 -7.635 1.00 47.03 182 TYR A CA 1
ATOM 1251 C C . TYR A 1 182 ? -66.364 -13.077 -8.970 1.00 47.03 182 TYR A C 1
ATOM 1253 O O . TYR A 1 182 ? -65.312 -12.453 -8.949 1.00 47.03 182 TYR A O 1
ATOM 1261 N N . GLY A 1 183 ? -66.821 -13.387 -10.182 1.00 53.28 183 GLY A N 1
ATOM 1262 C CA . GLY A 1 183 ? -68.168 -13.640 -10.674 1.00 53.28 183 GLY A CA 1
ATOM 1263 C C . GLY A 1 183 ? -68.544 -12.477 -11.599 1.00 53.28 183 GLY A C 1
ATOM 1264 O O . GLY A 1 183 ? -68.805 -11.401 -11.075 1.00 53.28 183 GLY A O 1
ATOM 1265 N N . TYR A 1 184 ? -68.463 -12.701 -12.918 1.00 44.50 184 TYR A N 1
ATOM 1266 C CA . TYR A 1 184 ? -69.315 -12.257 -14.046 1.00 44.50 184 TYR A CA 1
ATOM 1267 C C . TYR A 1 184 ? -68.531 -12.323 -15.361 1.00 44.50 184 TYR A C 1
ATOM 1269 O O . TYR A 1 184 ? -67.419 -11.753 -15.422 1.00 44.50 184 TYR A O 1
#

pLDDT: mean 75.97, std 22.92, range [31.86, 98.62]

Solvent-accessible surface area (backbone atoms only — not comparable to full-atom values): 12217 Å² total; per-residue (Å²): 136,87,83,84,80,87,77,82,85,82,88,79,89,79,91,83,86,81,87,79,89,77,85,88,78,91,80,90,79,90,76,94,74,95,71,93,75,80,84,72,82,78,76,75,78,72,81,72,73,69,69,32,43,48,45,75,45,81,28,78,94,77,71,44,42,26,33,15,34,73,81,36,40,37,25,27,32,46,72,73,32,46,77,74,48,76,79,74,73,47,71,73,42,40,67,42,42,34,72,35,62,70,54,72,50,82,34,88,59,81,60,58,50,73,42,69,44,95,89,68,49,56,30,30,20,52,80,50,24,56,32,22,37,44,66,81,43,88,53,62,63,40,62,76,58,52,67,47,73,74,96,36,44,29,35,63,38,64,52,74,82,69,74,81,76,64,80,82,74,82,77,82,77,84,82,90,83,84,89,87,89,82,90,133

Sequence (184 aa):
MRTSLKFLIPVLAAMAALAGCGSSSKTSSSSAGTASQPAAPATSAGSQGSSAVVKTASNTKLGGTILVDAQGMTLYSLSAERGGKFICTTSVCTQVWHPLTGSTANASVASLGTVRRPDGTQQVTYKGMPLYTFAQDRTPGEANGQGIKDVGTWSAVTASSATSSAPATTSTSKSESGGGAYGY

Foldseek 3Di:
DDDDDDDDDDDDDDDDDDDDDDDDDDDDDDDDDDDDDPDDPPPPPPPPPFDAQWAWDDAVVVPAIFIAGPQQFFKKFFPVDFQQDDPQPDPVSCLFWPFAAGDNPPYPQPQKDWDQHPVRGIGIDHVGTTITGGPPPPHHNDDPQDQDDDVGGMHGGGRPPPPPPDPPPPPPDDDDDDDDDDDD